Protein AF-A0A2E0HLT1-F1 (afdb_monomer_lite)

Sequence (309 aa):
MALFWLIWTPLGHGEIYRWQDERGRVHYGDEPPAGVTTTRMQPDSGRQGVQLSDPDTARDWAEAALATEPRSSSEPSQPSQAARARAEHWQQDLCEGVVGDCFTEQQDYVCYLRYGLDCRRVYHWKVCLQQDCQDQRIADQCESPFHLLDRRPAVIGERDLGRPLPLQELVSESDWQCLQRHGFFCDEVAVESRCQALYGQPCSVLKNWVSQARMRCQQQRGTDCDQVTGWKQFRPVTLAQREKAGARLPGGGVATRDHLLEALGVAQDDPEQYPALWQTLEALTGLNIRERRRRFDCDGVWARFRPYY

Radius of gyration: 26.95 Å; chains: 1; bounding box: 73×68×79 Å

pLDDT: mean 76.37, std 19.14, range [30.66, 97.06]

Foldseek 3Di:
DDDDDDDDDDDDDQKKKWFADPVRDIDIDSDDDPPTDIDIDDPDPDDDDPDPPDVVVVVVVVVVVVVDDDDDDPDDPPPPPVVVVLVVVLQDDCQPDDPDDSDDPLLQLLCCLQQVGGLCCQACLLVLVLVCCVVVPVNVCSLFLVSSVLLDQLSFAPVQFLNESLDPVNDDPQQVVQSSQRSDGPVCLVDQVSCCQFQVDGSVCSNCQLVVQLVVLVVVVFPPSVDSNSRSVSHGDTPQSDQQVFDADPVGDTHHDHPRCVVLVHDDGDPVCRVVSLSRVSRGHYDRNPPDPDDDPPPCVVVVSDPDD

Structure (mmCIF, N/CA/C/O backbone):
data_AF-A0A2E0HLT1-F1
#
_entry.id   AF-A0A2E0HLT1-F1
#
loop_
_atom_site.group_PDB
_atom_site.id
_atom_site.type_symbol
_atom_site.label_atom_id
_atom_site.label_alt_id
_atom_site.label_comp_id
_atom_site.label_asym_id
_atom_site.label_entity_id
_atom_site.label_seq_id
_atom_site.pdbx_PDB_ins_code
_atom_site.Cartn_x
_atom_site.Cartn_y
_atom_site.Cartn_z
_atom_site.occupancy
_atom_site.B_iso_or_equiv
_atom_site.auth_seq_id
_atom_site.auth_comp_id
_atom_site.auth_asym_id
_atom_site.auth_atom_id
_atom_site.pdbx_PDB_model_num
ATOM 1 N N . MET A 1 1 ? -20.183 -44.379 47.021 1.00 38.28 1 MET A N 1
ATOM 2 C CA . MET A 1 1 ? -20.148 -44.712 45.580 1.00 38.28 1 MET A CA 1
ATOM 3 C C . MET A 1 1 ? -20.867 -43.602 44.832 1.00 38.28 1 MET A C 1
ATOM 5 O O . MET A 1 1 ? -22.080 -43.510 44.944 1.00 38.28 1 MET A O 1
ATOM 9 N N . ALA A 1 2 ? -20.121 -42.705 44.186 1.00 40.53 2 ALA A N 1
ATOM 10 C CA . ALA A 1 2 ? -20.674 -41.594 43.414 1.00 40.53 2 ALA A CA 1
ATOM 11 C C . ALA A 1 2 ? -20.922 -42.061 41.971 1.00 40.53 2 ALA A C 1
ATOM 13 O O . ALA A 1 2 ? -19.990 -42.512 41.307 1.00 40.53 2 ALA A O 1
ATOM 14 N N . LEU A 1 3 ? -22.178 -42.007 41.521 1.00 48.94 3 LEU A N 1
ATOM 15 C CA . LEU A 1 3 ? -22.584 -42.381 40.168 1.00 48.94 3 LEU A CA 1
ATOM 16 C C . LEU A 1 3 ? -22.401 -41.166 39.243 1.00 48.94 3 LEU A C 1
ATOM 18 O O . LEU A 1 3 ? -23.123 -40.178 39.353 1.00 48.94 3 LEU A O 1
ATOM 22 N N . PHE A 1 4 ? -21.410 -41.241 38.359 1.00 50.31 4 PHE A N 1
ATOM 23 C CA . PHE A 1 4 ? -21.160 -40.280 37.286 1.00 50.31 4 PHE A CA 1
ATOM 24 C C . PHE A 1 4 ? -22.200 -40.502 36.172 1.00 50.31 4 PHE A C 1
ATOM 26 O O . PHE A 1 4 ? -22.168 -41.529 35.498 1.00 50.31 4 PHE A O 1
ATOM 33 N N . TRP A 1 5 ? -23.128 -39.562 35.982 1.00 48.19 5 TRP A N 1
ATOM 34 C CA . TRP A 1 5 ? -24.015 -39.523 34.814 1.00 48.19 5 TRP A CA 1
ATOM 35 C C . TRP A 1 5 ? -23.352 -38.680 33.717 1.00 48.19 5 TRP A C 1
ATOM 37 O O . TRP A 1 5 ? -23.292 -37.455 33.805 1.00 48.19 5 TRP A O 1
ATOM 47 N N . LEU A 1 6 ? -22.815 -39.353 32.699 1.00 56.47 6 LEU A N 1
ATOM 48 C CA . LEU A 1 6 ? -22.345 -38.749 31.452 1.00 56.47 6 LEU A CA 1
ATOM 49 C C . LEU A 1 6 ? -23.558 -38.457 30.561 1.00 56.47 6 LEU A C 1
ATOM 51 O O . LEU A 1 6 ? -24.188 -39.377 30.046 1.00 56.47 6 LEU A O 1
ATOM 55 N N . ILE A 1 7 ? -23.881 -37.177 30.378 1.00 57.50 7 ILE A N 1
ATOM 56 C CA . ILE A 1 7 ? -24.841 -36.721 29.368 1.00 57.50 7 ILE A CA 1
ATOM 57 C C . ILE A 1 7 ? -24.096 -36.666 28.028 1.00 57.50 7 ILE A C 1
ATOM 59 O O . ILE A 1 7 ? -23.215 -35.831 27.836 1.00 57.50 7 ILE A O 1
ATOM 63 N N . TRP A 1 8 ? -24.431 -37.576 27.115 1.00 42.06 8 TRP A N 1
ATOM 64 C CA . TRP A 1 8 ? -24.051 -37.503 25.704 1.00 42.06 8 TRP A CA 1
ATOM 65 C C . TRP A 1 8 ? -24.994 -36.543 24.972 1.00 42.06 8 TRP A C 1
ATOM 67 O O . TRP A 1 8 ? -26.194 -36.796 24.880 1.00 42.06 8 TRP A O 1
ATOM 77 N N . THR A 1 9 ? -24.461 -35.450 24.432 1.00 53.19 9 THR A N 1
ATOM 78 C CA . THR A 1 9 ? -25.143 -34.627 23.428 1.00 53.19 9 THR A CA 1
ATOM 79 C C . THR A 1 9 ? -24.956 -35.256 22.041 1.00 53.19 9 THR A C 1
ATOM 81 O O . THR A 1 9 ? -23.816 -35.513 21.649 1.00 53.19 9 THR A O 1
ATOM 84 N N . PRO A 1 10 ? -26.029 -35.511 21.268 1.00 47.78 10 PRO A N 1
ATOM 85 C CA . PRO A 1 10 ? -25.890 -35.943 19.884 1.00 47.78 10 PRO A CA 1
ATOM 86 C C . PRO A 1 10 ? -25.389 -34.777 19.022 1.00 47.78 10 PRO A C 1
ATOM 88 O O . PRO A 1 10 ? -25.958 -33.685 19.024 1.00 47.78 10 PRO A O 1
ATOM 91 N N . LEU A 1 11 ? -24.309 -35.023 18.283 1.00 48.91 11 LEU A N 1
ATOM 92 C CA . LEU A 1 11 ? -23.837 -34.167 17.200 1.00 48.91 11 LEU A CA 1
ATOM 93 C C . LEU A 1 11 ? -24.896 -34.181 16.088 1.00 48.91 11 LEU A C 1
ATOM 95 O O . LEU A 1 11 ? -25.115 -35.210 15.452 1.00 48.91 11 LEU A O 1
ATOM 99 N N . GLY A 1 12 ? -25.580 -33.057 15.878 1.00 45.03 12 GLY A N 1
ATOM 100 C CA . GLY A 1 12 ? -26.489 -32.884 14.747 1.00 45.03 12 GLY A CA 1
ATOM 101 C C . GLY A 1 12 ? -25.698 -32.847 13.441 1.00 45.03 12 GLY A C 1
ATOM 102 O O . GLY A 1 12 ? -24.942 -31.910 13.197 1.00 45.03 12 GLY A O 1
ATOM 103 N N . HIS A 1 13 ? -25.859 -33.871 12.606 1.00 52.12 13 HIS A N 1
ATOM 104 C CA . HIS A 1 13 ? -25.438 -33.831 11.211 1.00 52.12 13 HIS A CA 1
ATOM 105 C C . HIS A 1 13 ? -26.391 -32.896 10.453 1.00 52.12 13 HIS A C 1
ATOM 107 O O . HIS A 1 13 ? -27.572 -33.206 10.332 1.00 52.12 13 HIS A O 1
ATOM 113 N N . GLY A 1 14 ? -25.899 -31.746 9.983 1.00 58.41 14 GLY A N 1
ATOM 114 C CA . GLY A 1 14 ? -26.687 -30.823 9.161 1.00 58.41 14 GLY A CA 1
ATOM 115 C C . GLY A 1 14 ? -27.056 -31.471 7.826 1.00 58.41 14 GLY A C 1
ATOM 116 O O . GLY A 1 14 ? -26.176 -31.841 7.047 1.00 58.41 14 GLY A O 1
ATOM 117 N N . GLU A 1 15 ? -28.351 -31.654 7.582 1.00 73.88 15 GLU A N 1
ATOM 118 C CA . GLU A 1 15 ? -28.898 -32.181 6.333 1.00 73.88 15 GLU A CA 1
ATOM 119 C C . GLU A 1 15 ? -29.349 -30.998 5.472 1.00 73.88 15 GLU A C 1
ATOM 121 O O . GLU A 1 15 ? -30.164 -30.200 5.919 1.00 73.88 15 GLU A O 1
ATOM 126 N N . ILE A 1 16 ? -28.835 -30.873 4.246 1.00 75.94 16 ILE A N 1
ATOM 127 C CA . ILE A 1 16 ? -29.201 -29.764 3.355 1.00 75.94 16 ILE A CA 1
ATOM 128 C C . ILE A 1 16 ? -30.352 -30.224 2.462 1.00 75.94 16 ILE A C 1
ATOM 130 O O . ILE A 1 16 ? -30.243 -31.231 1.762 1.00 75.94 16 ILE A O 1
ATOM 134 N N . TYR A 1 17 ? -31.447 -29.476 2.438 1.00 80.94 17 TYR A N 1
ATOM 135 C CA . TYR A 1 17 ? -32.597 -29.729 1.575 1.00 80.94 17 TYR A CA 1
ATOM 136 C C . TYR A 1 17 ? -32.600 -28.771 0.393 1.00 80.94 17 TYR A C 1
ATOM 138 O O . TYR A 1 17 ? -32.255 -27.601 0.529 1.00 80.94 17 TYR A O 1
ATOM 146 N N . ARG A 1 18 ? -33.028 -29.267 -0.768 1.00 80.06 18 ARG A N 1
ATOM 147 C CA . ARG A 1 18 ? -33.288 -28.481 -1.977 1.00 80.06 18 ARG A CA 1
ATOM 148 C C . ARG A 1 18 ? -34.783 -28.498 -2.277 1.00 80.06 18 ARG A C 1
ATOM 150 O O . ARG A 1 18 ? -35.386 -29.571 -2.307 1.00 80.06 18 ARG A O 1
ATOM 157 N N . TRP A 1 19 ? -35.370 -27.336 -2.549 1.00 86.19 19 TRP A N 1
ATOM 158 C CA . TRP A 1 19 ? -36.758 -27.222 -3.015 1.00 86.19 19 TRP A CA 1
ATOM 159 C C . TRP A 1 19 ? -36.917 -26.109 -4.049 1.00 86.19 19 TRP A C 1
ATOM 161 O O . TRP A 1 19 ? -36.018 -25.290 -4.234 1.00 86.19 19 TRP A O 1
ATOM 171 N N . GLN A 1 20 ? -38.052 -26.092 -4.744 1.00 80.75 20 GLN A N 1
ATOM 172 C CA . GLN A 1 20 ? -38.379 -25.078 -5.744 1.00 80.75 20 GLN A CA 1
ATOM 173 C C . GLN A 1 20 ? -39.636 -24.315 -5.315 1.00 80.75 20 GLN A C 1
ATOM 175 O O . GLN A 1 20 ? -40.600 -24.926 -4.859 1.00 80.75 20 GLN A O 1
ATOM 180 N N . ASP A 1 21 ? -39.606 -22.985 -5.411 1.00 82.38 21 ASP A N 1
ATOM 181 C CA . ASP A 1 21 ? -40.764 -22.137 -5.114 1.00 82.38 21 ASP A CA 1
ATOM 182 C C . ASP A 1 21 ? -41.747 -22.055 -6.296 1.00 82.38 21 ASP A C 1
ATOM 184 O O . ASP A 1 21 ? -41.451 -22.476 -7.415 1.00 82.38 21 ASP A O 1
ATOM 188 N N . GLU A 1 22 ? -42.920 -21.464 -6.060 1.00 76.31 22 GLU A N 1
ATOM 189 C CA . GLU A 1 22 ? -43.978 -21.267 -7.067 1.00 76.31 22 GLU A CA 1
ATOM 190 C C . GLU A 1 22 ? -43.532 -20.433 -8.284 1.00 76.31 22 GLU A C 1
ATOM 192 O O . GLU A 1 22 ? -44.183 -20.441 -9.325 1.00 76.31 22 GLU A O 1
ATOM 197 N N . ARG A 1 23 ? -42.413 -19.705 -8.171 1.00 73.69 23 ARG A N 1
ATOM 198 C CA . ARG A 1 23 ? -41.811 -18.909 -9.252 1.00 73.69 23 ARG A CA 1
ATOM 199 C C . ARG A 1 23 ? -40.682 -19.663 -9.960 1.00 73.69 23 ARG A C 1
ATOM 201 O O . ARG A 1 23 ? -39.935 -19.059 -10.727 1.00 73.69 23 ARG A O 1
ATOM 208 N N . GLY A 1 24 ? -40.532 -20.958 -9.686 1.00 74.38 24 GLY A N 1
ATOM 209 C CA . GLY A 1 24 ? -39.509 -21.809 -10.278 1.00 74.38 24 GLY A CA 1
ATOM 210 C C . GLY A 1 24 ? -38.102 -21.584 -9.718 1.00 74.38 24 GLY A C 1
ATOM 211 O O . GLY A 1 24 ? -37.141 -22.098 -10.291 1.00 74.38 24 GLY A O 1
ATOM 212 N N . ARG A 1 25 ? -37.932 -20.838 -8.619 1.00 69.19 25 ARG A N 1
ATOM 213 C CA . ARG A 1 25 ? -36.609 -20.559 -8.038 1.00 69.19 25 ARG A CA 1
ATOM 214 C C . ARG A 1 25 ? -36.224 -21.646 -7.049 1.00 69.19 25 ARG A C 1
ATOM 216 O O . ARG A 1 25 ? -37.028 -22.053 -6.215 1.00 69.19 25 ARG A O 1
ATOM 223 N N . VAL A 1 26 ? -34.985 -22.107 -7.156 1.00 81.38 26 VAL A N 1
ATOM 224 C CA . VAL A 1 26 ? -34.439 -23.174 -6.316 1.00 81.38 26 VAL A CA 1
ATOM 225 C C . VAL A 1 26 ? -33.843 -22.577 -5.045 1.00 81.38 26 VAL A C 1
ATOM 227 O O . VAL A 1 26 ? -33.048 -21.642 -5.117 1.00 81.38 26 VAL A O 1
ATOM 230 N N . HIS A 1 27 ? -34.202 -23.149 -3.902 1.00 73.81 27 HIS A N 1
ATOM 231 C CA . HIS A 1 27 ? -33.740 -22.763 -2.572 1.00 73.81 27 HIS A CA 1
ATOM 232 C C . HIS A 1 27 ? -33.031 -23.937 -1.889 1.00 73.81 27 HIS A C 1
ATOM 234 O O . HIS A 1 27 ? -33.340 -25.099 -2.172 1.00 73.81 27 HIS A O 1
ATOM 240 N N . TYR A 1 28 ? -32.089 -23.613 -0.998 1.00 82.19 28 TYR A N 1
ATOM 241 C CA . TYR A 1 28 ? -31.351 -24.572 -0.176 1.00 82.19 28 TYR A CA 1
ATOM 242 C C . TYR A 1 28 ? -31.422 -24.160 1.292 1.00 82.19 28 TYR A C 1
ATOM 244 O O . TYR A 1 28 ? -31.286 -22.976 1.600 1.00 82.19 28 TYR A O 1
ATOM 252 N N . GLY A 1 29 ? -31.605 -25.118 2.195 1.00 77.06 29 GLY A N 1
ATOM 253 C CA . GLY A 1 29 ? -31.661 -24.842 3.628 1.00 77.06 29 GLY A CA 1
ATOM 254 C C . GLY A 1 29 ? -31.819 -26.102 4.463 1.00 77.06 29 GLY A C 1
ATOM 255 O O . GLY A 1 29 ? -32.096 -27.174 3.931 1.00 77.06 29 GLY A O 1
ATOM 256 N N . ASP A 1 30 ? -31.642 -25.954 5.770 1.00 78.19 30 ASP A N 1
ATOM 257 C CA . ASP A 1 30 ? -31.605 -27.083 6.706 1.00 78.19 30 ASP A CA 1
ATOM 258 C C . ASP A 1 30 ? -33.010 -27.556 7.122 1.00 78.19 30 ASP A C 1
ATOM 260 O O . ASP A 1 30 ? -33.181 -28.671 7.607 1.00 78.19 30 ASP A O 1
ATOM 264 N N . GLU A 1 31 ? -34.035 -26.729 6.890 1.00 75.62 31 GLU A N 1
ATOM 265 C CA . GLU A 1 31 ? -35.431 -27.033 7.199 1.00 75.62 31 GLU A CA 1
ATOM 266 C C . GLU A 1 31 ? -36.340 -26.528 6.066 1.00 75.62 31 GLU A C 1
ATOM 268 O O . GLU A 1 31 ? -36.374 -25.324 5.787 1.00 75.62 31 GLU A O 1
ATOM 273 N N . PRO A 1 32 ? -37.050 -27.422 5.355 1.00 75.88 32 PRO A N 1
ATOM 274 C CA . PRO A 1 32 ? -37.905 -27.005 4.259 1.00 75.88 32 PRO A CA 1
ATOM 275 C C . PRO A 1 32 ? -39.261 -26.460 4.742 1.00 75.88 32 PRO A C 1
ATOM 277 O O . PRO A 1 32 ? -39.783 -26.908 5.765 1.00 75.88 32 PRO A O 1
ATOM 280 N N . PRO A 1 33 ? -39.903 -25.554 3.981 1.00 75.69 33 PRO A N 1
ATOM 281 C CA . PRO A 1 33 ? -41.258 -25.099 4.278 1.00 75.69 33 PRO A CA 1
ATOM 282 C C . PRO A 1 33 ? -42.277 -26.247 4.200 1.00 75.69 33 PRO A C 1
ATOM 284 O O . PRO A 1 33 ? -42.216 -27.089 3.299 1.00 75.69 33 PRO A O 1
ATOM 287 N N . ALA A 1 34 ? -43.253 -26.258 5.112 1.00 70.19 34 ALA A N 1
ATOM 288 C CA . ALA A 1 34 ? -44.304 -27.272 5.133 1.00 70.19 34 ALA A CA 1
ATOM 289 C C . ALA A 1 34 ? -45.103 -27.283 3.815 1.00 70.19 34 ALA A C 1
ATOM 291 O O . ALA A 1 34 ? -45.588 -26.248 3.363 1.00 70.19 34 ALA A O 1
ATOM 292 N N . GLY A 1 35 ? -45.260 -28.468 3.219 1.00 71.31 35 GLY A N 1
ATOM 293 C CA . GLY A 1 35 ? -46.069 -28.672 2.011 1.00 71.31 35 GLY A CA 1
ATOM 294 C C . GLY A 1 35 ? -45.327 -28.531 0.679 1.00 71.31 35 GLY A C 1
ATOM 295 O O . GLY A 1 35 ? -45.961 -28.677 -0.363 1.00 71.31 35 GLY A O 1
ATOM 296 N N . VAL A 1 36 ? -44.009 -28.299 0.682 1.00 73.00 36 VAL A N 1
ATOM 297 C CA . VAL A 1 36 ? -43.196 -28.264 -0.545 1.00 73.00 36 VAL A CA 1
ATOM 298 C C . VAL A 1 36 ? -42.472 -29.596 -0.735 1.00 73.00 36 VAL A C 1
ATOM 300 O O . VAL A 1 36 ? -41.864 -30.121 0.197 1.00 73.00 36 VAL A O 1
ATOM 303 N N . THR A 1 37 ? -42.520 -30.158 -1.945 1.00 71.50 37 THR A N 1
ATOM 304 C CA . THR A 1 37 ? -41.742 -31.355 -2.290 1.00 71.50 37 THR A CA 1
ATOM 305 C C . THR A 1 37 ? -40.254 -31.026 -2.235 1.00 71.50 37 THR A C 1
ATOM 307 O O . THR A 1 37 ? -39.776 -30.148 -2.956 1.00 71.50 37 THR A O 1
ATOM 310 N N . THR A 1 38 ? -39.514 -31.720 -1.374 1.00 79.44 38 THR A N 1
ATOM 311 C CA . THR A 1 38 ? -38.096 -31.443 -1.127 1.00 79.44 38 THR A CA 1
ATOM 312 C C . THR A 1 38 ? -37.230 -32.645 -1.457 1.00 79.44 38 THR A C 1
ATOM 314 O O . THR A 1 38 ? -37.653 -33.797 -1.375 1.00 79.44 38 THR A O 1
ATOM 317 N N . THR A 1 39 ? -35.995 -32.371 -1.871 1.00 78.00 39 THR A N 1
ATOM 318 C CA . THR A 1 39 ? -34.970 -33.389 -2.110 1.00 78.00 39 THR A CA 1
ATOM 319 C C . THR A 1 39 ? -33.848 -33.188 -1.105 1.00 78.00 39 THR A C 1
ATOM 321 O O . THR A 1 39 ? -33.239 -32.118 -1.055 1.00 78.00 39 THR A O 1
ATOM 324 N N . ARG A 1 40 ? -33.583 -34.209 -0.287 1.00 75.12 40 ARG A N 1
ATOM 325 C CA . ARG A 1 40 ? -32.464 -34.210 0.658 1.00 75.12 40 ARG A CA 1
ATOM 326 C C . ARG A 1 40 ? -31.153 -34.378 -0.110 1.00 75.12 40 ARG A C 1
ATOM 328 O O . ARG A 1 40 ? -31.011 -35.319 -0.884 1.00 75.12 40 ARG A O 1
ATOM 335 N N . MET A 1 41 ? -30.200 -33.486 0.131 1.00 68.81 41 MET A N 1
ATOM 336 C CA . MET A 1 41 ? -28.871 -33.498 -0.472 1.00 68.81 41 MET A CA 1
ATOM 337 C C . MET A 1 41 ? -27.846 -33.909 0.589 1.00 68.81 41 MET A C 1
ATOM 339 O O . MET A 1 41 ? -27.821 -33.366 1.694 1.00 68.81 41 MET A O 1
ATOM 343 N N . GLN A 1 42 ? -26.990 -34.875 0.261 1.00 60.84 42 GLN A N 1
ATOM 344 C CA . GLN A 1 42 ? -25.821 -35.207 1.074 1.00 60.84 42 GLN A CA 1
ATOM 345 C C . GLN A 1 42 ? -24.619 -34.455 0.487 1.00 60.84 42 GLN A C 1
ATOM 347 O O . GLN A 1 42 ? -24.375 -34.587 -0.714 1.00 60.84 42 GLN A O 1
ATOM 352 N N . PRO A 1 43 ? -23.900 -33.629 1.268 1.00 50.81 43 PRO A N 1
ATOM 353 C CA . PRO A 1 43 ? -22.712 -32.958 0.763 1.00 50.81 43 PRO A CA 1
ATOM 354 C C . PRO A 1 43 ? -21.615 -34.001 0.532 1.00 50.81 43 PRO A C 1
ATOM 356 O O . PRO A 1 43 ? -21.005 -34.495 1.480 1.00 50.81 43 PRO A O 1
ATOM 359 N N . ASP A 1 44 ? -21.384 -34.353 -0.730 1.00 46.34 44 ASP A N 1
ATOM 360 C CA . ASP A 1 44 ? -20.244 -35.178 -1.112 1.00 46.34 44 ASP A CA 1
ATOM 361 C C . ASP A 1 44 ? -18.968 -34.329 -1.002 1.00 46.34 44 ASP A C 1
ATOM 363 O O . ASP A 1 44 ? -18.829 -33.277 -1.629 1.00 46.34 44 ASP A O 1
ATOM 367 N N . SER A 1 45 ? -18.058 -34.751 -0.126 1.00 45.75 45 SER A N 1
ATOM 368 C CA . SER A 1 45 ? -16.825 -34.032 0.223 1.00 45.75 45 SER A CA 1
ATOM 369 C C . SER A 1 45 ? -15.625 -34.518 -0.598 1.00 45.75 45 SER A C 1
ATOM 371 O O . SER A 1 45 ? -14.493 -34.575 -0.114 1.00 45.75 45 SER A O 1
ATOM 373 N N . GLY A 1 46 ? -15.865 -34.837 -1.871 1.00 34.97 46 GLY A N 1
ATOM 374 C CA . GLY A 1 46 ? -14.850 -35.138 -2.876 1.00 34.97 46 GLY A CA 1
ATOM 375 C C . GLY A 1 46 ? -14.657 -33.975 -3.853 1.00 34.97 46 GLY A C 1
ATOM 376 O O . GLY A 1 46 ? -15.605 -33.406 -4.377 1.00 34.97 46 GLY A O 1
ATOM 377 N N . ARG A 1 47 ? -13.403 -33.593 -4.097 1.00 36.41 47 ARG A N 1
ATOM 378 C CA . ARG A 1 47 ? -12.985 -32.547 -5.046 1.00 36.41 47 ARG A CA 1
ATOM 379 C C . ARG A 1 47 ? -13.559 -32.744 -6.469 1.00 36.41 47 ARG A C 1
ATOM 381 O O . ARG A 1 47 ? -13.344 -33.794 -7.050 1.00 36.41 47 ARG A O 1
ATOM 388 N N . GLN A 1 48 ? -14.080 -31.647 -7.039 1.00 43.34 48 GLN A N 1
ATOM 389 C CA . GLN A 1 48 ? -14.241 -31.313 -8.474 1.00 43.34 48 GLN A CA 1
ATOM 390 C C . GLN A 1 48 ? -15.156 -32.180 -9.367 1.00 43.34 48 GLN A C 1
ATOM 392 O O . GLN A 1 48 ? -14.919 -33.359 -9.584 1.00 43.34 48 GLN A O 1
ATOM 397 N N . GLY A 1 49 ? -16.082 -31.490 -10.052 1.00 32.44 49 GLY A N 1
ATOM 398 C CA . GLY A 1 49 ? -16.755 -31.953 -11.271 1.00 32.44 49 GLY A CA 1
ATOM 399 C C . GLY A 1 49 ? -18.187 -32.425 -11.039 1.00 32.44 49 GLY A C 1
ATOM 400 O O . GLY A 1 49 ? -18.412 -33.457 -10.423 1.00 32.44 49 GLY A O 1
ATOM 401 N N . VAL A 1 50 ? -19.169 -31.684 -11.560 1.00 38.34 50 VAL A N 1
ATOM 402 C CA . VAL A 1 50 ? -20.558 -32.156 -11.641 1.00 38.34 50 VAL A CA 1
ATOM 403 C C . VAL A 1 50 ? -20.584 -33.345 -12.604 1.00 38.34 50 VAL A C 1
ATOM 405 O O . VAL A 1 50 ? -20.596 -33.163 -13.819 1.00 38.34 50 VAL A O 1
ATOM 408 N N . GLN A 1 51 ? -20.558 -34.561 -12.065 1.00 38.22 51 GLN A N 1
ATOM 409 C CA . GLN A 1 51 ? -20.966 -35.755 -12.792 1.00 38.22 51 GLN A CA 1
ATOM 410 C C . GLN A 1 51 ? -22.476 -35.900 -12.630 1.00 38.22 51 GLN A C 1
ATOM 412 O O . GLN A 1 51 ? -22.981 -36.121 -11.531 1.00 38.22 51 GLN A O 1
ATOM 417 N N . LEU A 1 52 ? -23.199 -35.736 -13.738 1.00 42.47 52 LEU A N 1
ATOM 418 C CA . LEU A 1 52 ? -24.599 -36.132 -13.834 1.00 42.47 52 LEU A CA 1
ATOM 419 C C . LEU A 1 52 ? -24.646 -37.649 -13.620 1.00 42.47 52 LEU A C 1
ATOM 421 O O . LEU A 1 52 ? -24.049 -38.404 -14.383 1.00 42.47 52 LEU A O 1
ATOM 425 N N . SER A 1 53 ? -25.302 -38.086 -12.550 1.00 48.97 53 SER A N 1
ATOM 426 C CA . SER A 1 53 ? -25.338 -39.476 -12.084 1.00 48.97 53 SER A CA 1
ATOM 427 C C . SER A 1 53 ? -26.253 -40.390 -12.908 1.00 48.97 53 SER A C 1
ATOM 429 O O . SER A 1 53 ? -26.677 -41.436 -12.426 1.00 48.97 53 SER A O 1
ATOM 431 N N . ASP A 1 54 ? -26.538 -40.027 -14.155 1.00 55.56 54 ASP A N 1
ATOM 432 C CA . ASP A 1 54 ? -27.398 -40.807 -15.031 1.00 55.56 54 ASP A CA 1
ATOM 433 C C . ASP A 1 54 ? -26.934 -40.660 -16.500 1.00 55.56 54 ASP A C 1
ATOM 435 O O . ASP A 1 54 ? -26.952 -39.549 -17.047 1.00 55.56 54 ASP A O 1
ATOM 439 N N . PRO A 1 55 ? -26.458 -41.750 -17.137 1.00 54.25 55 PRO A N 1
ATOM 440 C CA . PRO A 1 55 ? -25.926 -41.720 -18.497 1.00 54.25 55 PRO A CA 1
ATOM 441 C C . PRO A 1 55 ? -26.993 -41.449 -19.567 1.00 54.25 55 PRO A C 1
ATOM 443 O O . PRO A 1 55 ? -26.643 -40.922 -20.625 1.00 54.25 55 PRO A O 1
ATOM 446 N N . ASP A 1 56 ? -28.269 -41.739 -19.299 1.00 58.28 56 ASP A N 1
ATOM 447 C CA . ASP A 1 56 ? -29.367 -41.413 -20.215 1.00 58.28 56 ASP A CA 1
ATOM 448 C C . ASP A 1 56 ? -29.708 -39.923 -20.110 1.00 58.28 56 ASP A C 1
ATOM 450 O O . ASP A 1 56 ? -29.831 -39.235 -21.121 1.00 58.28 56 ASP A O 1
ATOM 454 N N . THR A 1 57 ? -29.664 -39.370 -18.894 1.00 56.78 57 THR A N 1
ATOM 455 C CA . THR A 1 57 ? -29.796 -37.918 -18.692 1.00 56.78 57 THR A CA 1
ATOM 456 C C . THR A 1 57 ? -28.624 -37.159 -19.332 1.00 56.78 57 THR A C 1
ATOM 458 O O . THR A 1 57 ? -28.810 -36.093 -19.912 1.00 56.78 57 THR A O 1
ATOM 461 N N . ALA A 1 58 ? -27.406 -37.708 -19.298 1.00 52.00 58 ALA A N 1
ATOM 462 C CA . ALA A 1 58 ? -26.253 -37.118 -19.978 1.00 52.00 58 ALA A CA 1
ATOM 463 C C . ALA A 1 58 ? -26.385 -37.134 -21.515 1.00 52.00 58 ALA A C 1
ATOM 465 O O . ALA A 1 58 ? -25.910 -36.202 -22.168 1.00 52.00 58 ALA A O 1
ATOM 466 N N . ARG A 1 59 ? -27.046 -38.148 -22.097 1.00 57.12 59 ARG A N 1
ATOM 467 C CA . ARG A 1 59 ? -27.344 -38.201 -23.540 1.00 57.12 59 ARG A CA 1
ATOM 468 C C . ARG A 1 59 ? -28.438 -37.222 -23.935 1.00 57.12 59 ARG A C 1
ATOM 470 O O . ARG A 1 59 ? -28.231 -36.492 -24.896 1.00 57.12 59 ARG A O 1
ATOM 477 N N . ASP A 1 60 ? -29.515 -37.124 -23.161 1.00 61.75 60 ASP A N 1
ATOM 478 C CA . ASP A 1 60 ? -30.596 -36.164 -23.417 1.00 61.75 60 ASP A CA 1
ATOM 479 C C . ASP A 1 60 ? -30.091 -34.712 -23.345 1.00 61.75 60 ASP A C 1
ATOM 481 O O . ASP A 1 60 ? -30.449 -33.866 -24.167 1.00 61.75 60 ASP A O 1
ATOM 485 N N . TRP A 1 61 ? -29.181 -34.421 -22.408 1.00 53.19 61 TRP A N 1
ATOM 486 C CA . TRP A 1 61 ? -28.499 -33.127 -22.329 1.00 53.19 61 TRP A CA 1
ATOM 487 C C . TRP A 1 61 ? -27.520 -32.893 -23.484 1.00 53.19 61 TRP A C 1
ATOM 489 O O . TRP A 1 61 ? -27.442 -31.774 -23.990 1.00 53.19 61 TRP A O 1
ATOM 499 N N . ALA A 1 62 ? -26.779 -33.917 -23.914 1.00 55.41 62 ALA A N 1
ATOM 500 C CA . ALA A 1 62 ? -25.875 -33.809 -25.057 1.00 55.41 62 ALA A CA 1
ATOM 501 C C . ALA A 1 62 ? -26.648 -33.587 -26.368 1.00 55.41 62 ALA A C 1
ATOM 503 O O . ALA A 1 62 ? -26.242 -32.762 -27.183 1.00 55.41 62 ALA A O 1
ATOM 504 N N . GLU A 1 63 ? -27.790 -34.251 -26.551 1.00 53.62 63 GLU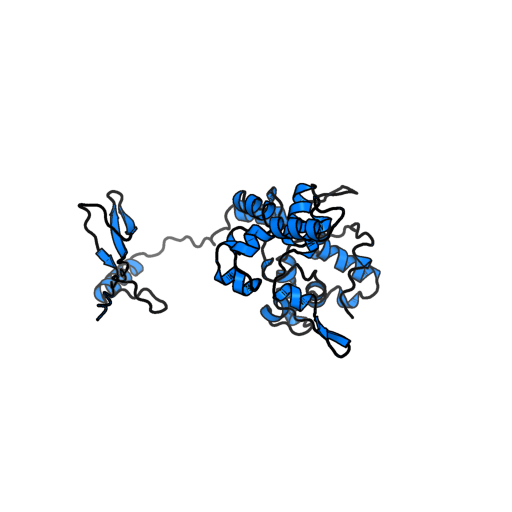 A N 1
ATOM 505 C CA . GLU A 1 63 ? -28.667 -34.068 -27.709 1.00 53.62 63 GLU A CA 1
ATOM 506 C C . GLU A 1 63 ? -29.355 -32.693 -27.688 1.00 53.62 63 GLU A C 1
ATOM 508 O O . GLU A 1 63 ? -29.395 -32.021 -28.718 1.00 53.62 63 GLU A O 1
ATOM 513 N N . ALA A 1 64 ? -29.785 -32.195 -26.521 1.00 55.44 64 ALA A N 1
ATOM 514 C CA . ALA A 1 64 ? -30.307 -30.831 -26.376 1.00 55.44 64 ALA A CA 1
ATOM 515 C C . ALA A 1 64 ? -29.237 -29.743 -26.615 1.00 55.44 64 ALA A C 1
ATOM 517 O O . ALA A 1 64 ? -29.528 -28.691 -27.194 1.00 55.44 64 ALA A O 1
ATOM 518 N N . ALA A 1 65 ? -27.989 -29.997 -26.208 1.00 51.34 65 ALA A N 1
ATOM 519 C CA . ALA A 1 65 ? -26.857 -29.101 -26.441 1.00 51.34 65 ALA A CA 1
ATOM 520 C C . ALA A 1 65 ? -26.420 -29.073 -27.916 1.00 51.34 65 ALA A C 1
ATOM 522 O O . ALA A 1 65 ? -25.994 -28.029 -28.404 1.00 51.34 65 ALA A O 1
ATOM 523 N N . LEU A 1 66 ? -26.561 -30.191 -28.635 1.00 48.38 66 LEU A N 1
ATOM 524 C CA . LEU A 1 66 ? -26.228 -30.306 -30.059 1.00 48.38 66 LEU A CA 1
ATOM 525 C C . LEU A 1 66 ? -27.371 -29.860 -30.987 1.00 48.38 66 LEU A C 1
ATOM 527 O O . LEU A 1 66 ? -27.108 -29.436 -32.107 1.00 48.38 66 LEU A O 1
ATOM 531 N N . ALA A 1 67 ? -28.627 -29.898 -30.528 1.00 45.59 67 ALA A N 1
ATOM 532 C CA . ALA A 1 67 ? -29.784 -29.383 -31.270 1.00 45.59 67 ALA A CA 1
ATOM 533 C C . ALA A 1 67 ? -29.881 -27.843 -31.267 1.00 45.59 67 ALA A C 1
ATOM 535 O O . ALA A 1 67 ? -30.692 -27.270 -31.996 1.00 45.59 67 ALA A O 1
ATOM 536 N N . THR A 1 68 ? -29.047 -27.160 -30.476 1.00 45.28 68 THR A N 1
ATOM 537 C CA . THR A 1 68 ? -28.937 -25.697 -30.490 1.00 45.28 68 THR A CA 1
ATOM 538 C C . THR A 1 68 ? -27.766 -25.274 -31.378 1.00 45.28 68 THR A C 1
ATOM 540 O O . THR A 1 68 ? -26.693 -24.912 -30.901 1.00 45.28 68 THR A O 1
ATOM 543 N N . GLU A 1 69 ? -27.969 -25.312 -32.694 1.00 37.16 69 GLU A N 1
ATOM 544 C CA . GLU A 1 69 ? -27.093 -24.608 -33.636 1.00 37.16 69 GLU A CA 1
ATOM 545 C C . GLU A 1 69 ? -27.290 -23.072 -33.557 1.00 37.1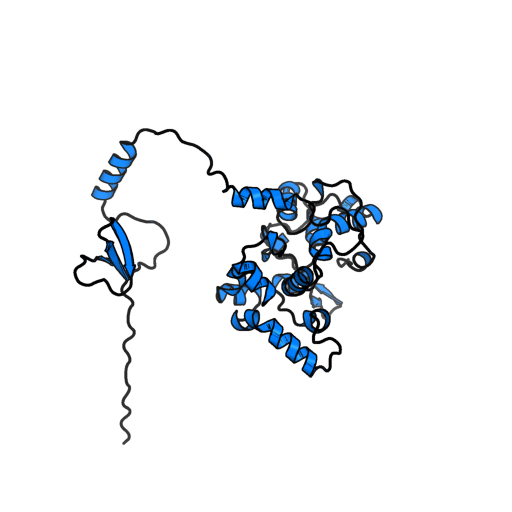6 69 GLU A C 1
ATOM 547 O O . GLU A 1 69 ? -28.285 -22.575 -33.020 1.00 37.16 69 GLU A O 1
ATOM 552 N N . PRO A 1 70 ? -26.290 -22.282 -33.988 1.00 37.62 70 PRO A N 1
ATOM 553 C CA . PRO A 1 70 ? -25.665 -21.279 -33.138 1.00 37.62 70 PRO A CA 1
ATOM 554 C C . PRO A 1 70 ? -26.337 -19.912 -33.252 1.00 37.62 70 PRO A C 1
ATOM 556 O O . PRO A 1 70 ? -26.318 -19.266 -34.302 1.00 37.62 70 PRO A O 1
ATOM 559 N N . ARG A 1 71 ? -26.825 -19.380 -32.127 1.00 30.66 71 ARG A N 1
ATOM 560 C CA . ARG A 1 71 ? -27.048 -17.937 -32.023 1.00 30.66 71 ARG A CA 1
ATOM 561 C C . ARG A 1 71 ? -25.726 -17.274 -31.666 1.00 30.66 71 ARG A C 1
ATOM 563 O O . ARG A 1 71 ? -25.301 -17.247 -30.518 1.00 30.66 71 ARG A O 1
ATOM 570 N N . SER A 1 72 ? -25.074 -16.800 -32.720 1.00 43.66 72 SER A N 1
ATOM 571 C CA . SER A 1 72 ? -24.033 -15.778 -32.713 1.00 43.66 72 SER A CA 1
ATOM 572 C C . SER A 1 72 ? -24.228 -14.764 -31.579 1.00 43.66 72 SER A C 1
ATOM 574 O O . SER A 1 72 ? -25.166 -13.969 -31.600 1.00 43.66 72 SER A O 1
ATOM 576 N N . SER A 1 73 ? -23.322 -14.807 -30.606 1.00 34.72 73 SER A N 1
ATOM 577 C CA . SER A 1 73 ? -22.919 -13.664 -29.785 1.00 34.72 73 SER A CA 1
ATOM 578 C C . SER A 1 73 ? -21.631 -14.026 -29.050 1.00 34.72 73 SER A C 1
ATOM 580 O O . SER A 1 73 ? -21.601 -14.228 -27.839 1.00 34.72 73 SER A O 1
ATOM 582 N N . SER A 1 74 ? -20.544 -14.142 -29.808 1.00 43.28 74 SER A N 1
ATOM 583 C CA . SER A 1 74 ? -19.216 -13.873 -29.274 1.00 43.28 74 SER A CA 1
ATOM 584 C C . SER A 1 74 ? -19.091 -12.358 -29.104 1.00 43.28 74 SER A C 1
ATOM 586 O O . SER A 1 74 ? -18.639 -11.664 -30.012 1.00 43.28 74 SER A O 1
ATOM 588 N N . GLU A 1 75 ? -19.515 -11.850 -27.951 1.00 37.28 75 GLU A N 1
ATOM 589 C CA . GLU A 1 75 ? -18.989 -10.599 -27.415 1.00 37.28 75 GLU A CA 1
ATOM 590 C C . GLU A 1 75 ? -18.147 -10.949 -26.185 1.00 37.28 75 GLU A C 1
ATOM 592 O O . GLU A 1 75 ? -18.628 -11.668 -25.304 1.00 37.28 75 GLU A O 1
ATOM 597 N N . PRO A 1 76 ? -16.886 -10.491 -26.105 1.00 38.16 76 PRO A N 1
ATOM 598 C CA . PRO A 1 76 ? -16.127 -10.598 -24.873 1.00 38.16 76 PRO A CA 1
ATOM 599 C C . PRO A 1 76 ? -16.896 -9.817 -23.813 1.00 38.16 76 PRO A C 1
ATOM 601 O O . PRO A 1 76 ? -17.203 -8.644 -24.028 1.00 38.16 76 PRO A O 1
ATOM 604 N N . SER A 1 77 ? -17.231 -10.471 -22.701 1.00 41.88 77 SER A N 1
ATOM 605 C CA . SER A 1 77 ? -17.915 -9.873 -21.558 1.00 41.88 77 SER A CA 1
ATOM 606 C C . SER A 1 77 ? -17.220 -8.570 -21.182 1.00 41.88 77 SER A C 1
ATOM 608 O O . SER A 1 77 ? -16.159 -8.558 -20.556 1.00 41.88 77 SER A O 1
ATOM 610 N N . GLN A 1 78 ? -17.791 -7.462 -21.643 1.00 45.41 78 GLN A N 1
ATOM 611 C CA . GLN A 1 78 ? -17.244 -6.142 -21.426 1.00 45.41 78 GLN A CA 1
ATOM 612 C C . GLN A 1 78 ? -17.242 -5.883 -19.913 1.00 45.41 78 GLN A C 1
ATOM 614 O O . GLN A 1 78 ? -18.280 -6.095 -19.276 1.00 45.41 78 GLN A O 1
ATOM 619 N N . PRO A 1 79 ? -16.119 -5.447 -19.307 1.00 46.38 79 PRO A N 1
ATOM 620 C CA . PRO A 1 79 ? -16.132 -5.050 -17.907 1.00 46.38 79 PRO A CA 1
ATOM 621 C C . PRO A 1 79 ? -17.231 -4.005 -17.709 1.00 46.38 79 PRO A C 1
ATOM 623 O O . PRO A 1 79 ? -17.416 -3.127 -18.558 1.00 46.38 79 PRO A O 1
ATOM 626 N N . SER A 1 80 ? -17.999 -4.144 -16.623 1.00 59.53 80 SER A N 1
ATOM 627 C CA . SER A 1 80 ? -19.142 -3.270 -16.352 1.00 59.53 80 SER A CA 1
ATOM 628 C C . SER A 1 80 ? -18.722 -1.803 -16.445 1.00 59.53 80 SER A C 1
ATOM 630 O O . SER A 1 80 ? -17.579 -1.460 -16.148 1.00 59.53 80 SER A O 1
ATOM 632 N N . GLN A 1 81 ? -19.632 -0.909 -16.832 1.00 49.22 81 GLN A N 1
ATOM 633 C CA . GLN A 1 81 ? -19.329 0.526 -16.904 1.00 49.22 81 GLN A CA 1
ATOM 634 C C . GLN A 1 81 ? -18.769 1.069 -15.579 1.00 49.22 81 GLN A C 1
ATOM 636 O O . GLN A 1 81 ? -17.907 1.932 -15.605 1.00 49.22 81 GLN A O 1
ATOM 641 N N . ALA A 1 82 ? -19.156 0.500 -14.431 1.00 48.62 82 ALA A N 1
ATOM 642 C CA . ALA A 1 82 ? -18.552 0.811 -13.135 1.00 48.62 82 ALA A CA 1
ATOM 643 C C . ALA A 1 82 ? -17.104 0.299 -13.001 1.00 48.62 82 ALA A C 1
ATOM 645 O O . ALA A 1 82 ? -16.272 0.982 -12.420 1.00 48.62 82 ALA A O 1
ATOM 646 N N . ALA A 1 83 ? -16.776 -0.881 -13.538 1.00 49.19 83 ALA A N 1
ATOM 647 C CA . ALA A 1 83 ? -15.406 -1.394 -13.584 1.00 49.19 83 ALA A CA 1
ATOM 648 C C . ALA A 1 83 ? -14.525 -0.611 -14.573 1.00 49.19 83 ALA A C 1
ATOM 650 O O . ALA A 1 83 ? -13.360 -0.375 -14.277 1.00 49.19 83 ALA A O 1
ATOM 651 N N . ARG A 1 84 ? -15.084 -0.160 -15.702 1.00 50.91 84 ARG A N 1
ATOM 652 C CA . ARG A 1 84 ? -14.404 0.712 -16.674 1.00 50.91 84 ARG A CA 1
ATOM 653 C C . ARG A 1 84 ? -14.218 2.135 -16.159 1.00 50.91 84 ARG A C 1
ATOM 655 O O . ARG A 1 84 ? -13.114 2.639 -16.235 1.00 50.91 84 ARG A O 1
ATOM 662 N N . ALA A 1 85 ? -15.231 2.732 -15.537 1.00 46.06 85 ALA A N 1
ATOM 663 C CA . ALA A 1 85 ? -15.111 4.040 -14.895 1.00 46.06 85 ALA A CA 1
ATOM 664 C C . ALA A 1 85 ? -14.127 4.005 -13.712 1.00 46.06 85 ALA A C 1
ATOM 666 O O . ALA A 1 85 ? -13.343 4.930 -13.535 1.00 46.06 85 ALA A O 1
ATOM 667 N N . ARG A 1 86 ? -14.094 2.905 -12.938 1.00 52.75 86 ARG A N 1
ATOM 668 C CA . ARG A 1 86 ? -13.032 2.665 -11.945 1.00 52.75 86 ARG A CA 1
ATOM 669 C C . ARG A 1 86 ? -11.665 2.524 -12.611 1.00 52.75 86 ARG A C 1
ATOM 671 O O . ARG A 1 86 ? -10.707 3.064 -12.081 1.00 52.75 86 ARG A O 1
ATOM 678 N N . ALA A 1 87 ? -11.576 1.823 -13.746 1.00 47.28 87 ALA A N 1
ATOM 679 C CA . ALA A 1 87 ? -10.342 1.663 -14.514 1.00 47.28 87 ALA A CA 1
ATOM 680 C C . ALA A 1 87 ? -9.802 3.009 -15.045 1.00 47.28 87 ALA A C 1
ATOM 682 O O . ALA A 1 87 ? -8.615 3.288 -14.920 1.00 47.28 87 ALA A O 1
ATOM 683 N N . GLU A 1 88 ? -10.682 3.857 -15.578 1.00 49.31 88 GLU A N 1
ATOM 684 C CA . GLU A 1 88 ? -10.373 5.187 -16.121 1.00 49.31 88 GLU A CA 1
ATOM 685 C C . GLU A 1 88 ? -10.030 6.204 -15.020 1.00 49.31 88 GLU A C 1
ATOM 687 O O . GLU A 1 88 ? -9.192 7.082 -15.217 1.00 49.31 88 GLU A O 1
ATOM 692 N N . HIS A 1 89 ? -10.607 6.068 -13.823 1.00 48.97 89 HIS A N 1
ATOM 693 C CA . HIS A 1 89 ? -10.297 6.952 -12.698 1.00 48.97 89 HIS A CA 1
ATOM 694 C C . HIS A 1 89 ? -8.877 6.728 -12.126 1.00 48.97 89 HIS A C 1
ATOM 696 O O . HIS A 1 89 ? -8.295 7.676 -11.607 1.00 48.97 89 HIS A O 1
ATOM 702 N N . TRP A 1 90 ? -8.243 5.557 -12.333 1.00 45.66 90 TRP A N 1
ATOM 703 C CA . TRP A 1 90 ? -6.805 5.353 -12.038 1.00 45.66 90 TRP A CA 1
ATOM 704 C C . TRP A 1 90 ? -5.873 6.240 -12.867 1.00 45.66 90 TRP A C 1
ATOM 706 O O . TRP A 1 90 ? -4.712 6.415 -12.496 1.00 45.66 90 TRP A O 1
ATOM 716 N N . GLN A 1 91 ? -6.352 6.766 -13.997 1.00 52.16 91 GLN A N 1
ATOM 717 C CA . GLN A 1 91 ? -5.551 7.587 -14.905 1.00 52.16 91 GLN A CA 1
ATOM 718 C C . GLN A 1 91 ? -5.661 9.084 -14.602 1.00 52.16 91 GLN A C 1
ATOM 720 O O . GLN A 1 91 ? -4.749 9.845 -14.947 1.00 52.16 91 GLN A O 1
ATOM 725 N N . GLN A 1 92 ? -6.729 9.520 -13.926 1.00 59.19 92 GLN A N 1
ATOM 726 C CA . GLN A 1 92 ? -6.892 10.917 -13.530 1.00 59.19 92 GLN A CA 1
ATOM 727 C C . GLN A 1 92 ? -5.927 11.253 -12.393 1.00 59.19 92 GLN A C 1
ATOM 729 O O . GLN A 1 92 ? -5.817 10.534 -11.403 1.00 59.19 92 GLN A O 1
ATOM 734 N N . ASP A 1 93 ? -5.169 12.337 -12.555 1.00 69.88 93 ASP A N 1
ATOM 735 C CA . ASP A 1 93 ? -4.283 12.803 -11.500 1.00 69.88 93 ASP A CA 1
ATOM 736 C C . ASP A 1 93 ? -5.094 13.328 -10.315 1.00 69.88 93 ASP A C 1
ATOM 738 O O . ASP A 1 93 ? -5.659 14.415 -10.379 1.00 69.88 93 ASP A O 1
ATOM 742 N N . LEU A 1 94 ? -5.102 12.579 -9.213 1.00 72.81 94 LEU A N 1
ATOM 743 C CA . LEU A 1 94 ? -5.733 12.985 -7.955 1.00 72.81 94 LEU A CA 1
ATOM 744 C C . LEU A 1 94 ? -5.127 14.280 -7.377 1.00 72.81 94 LEU A C 1
ATOM 746 O O . LEU A 1 94 ? -5.737 14.921 -6.530 1.00 72.81 94 LEU A O 1
ATOM 750 N N . CYS A 1 95 ? -3.923 14.652 -7.825 1.00 70.56 95 CYS A N 1
ATOM 751 C CA . CYS A 1 95 ? -3.108 15.743 -7.294 1.00 70.56 95 CYS A CA 1
ATOM 752 C C . CYS A 1 95 ? -2.893 16.916 -8.268 1.00 70.56 95 CYS A C 1
ATOM 754 O O . CYS A 1 95 ? -2.007 17.742 -8.032 1.00 70.56 95 CYS A O 1
ATOM 756 N N . GLU A 1 96 ? -3.619 17.002 -9.387 1.00 58.06 96 GLU A N 1
ATOM 757 C CA . GLU A 1 96 ? -3.288 17.972 -10.438 1.00 58.06 96 GLU A CA 1
ATOM 758 C C . GLU A 1 96 ? -3.398 19.442 -9.963 1.00 58.06 96 GLU A C 1
ATOM 760 O O . GLU A 1 96 ? -4.485 20.000 -9.844 1.00 58.06 96 GLU A O 1
ATOM 765 N N . GLY A 1 97 ? -2.251 20.099 -9.730 1.00 51.53 97 GLY A N 1
ATOM 766 C CA . GLY A 1 97 ? -2.147 21.562 -9.635 1.00 51.53 97 GLY A CA 1
ATOM 767 C C . GLY A 1 97 ? -1.963 22.196 -8.251 1.00 51.53 97 GLY A C 1
ATOM 768 O O . GLY A 1 97 ? -1.946 23.425 -8.186 1.00 51.53 97 GLY A O 1
ATOM 769 N N . VAL A 1 98 ? -1.777 21.439 -7.164 1.00 44.12 98 VAL A N 1
ATOM 770 C CA . VAL A 1 98 ? -1.614 22.039 -5.823 1.00 44.12 98 VAL A CA 1
ATOM 771 C C . VAL A 1 98 ? -0.225 21.763 -5.245 1.00 44.12 98 VAL A C 1
ATOM 773 O O . VAL A 1 98 ? 0.165 20.628 -4.987 1.00 44.12 98 VAL A O 1
ATOM 776 N N . VAL A 1 99 ? 0.530 22.842 -5.027 1.00 43.44 99 VAL A N 1
ATOM 777 C CA . VAL A 1 99 ? 1.693 22.875 -4.131 1.00 43.44 99 VAL A CA 1
ATOM 778 C C . VAL A 1 99 ? 1.143 22.800 -2.698 1.00 43.44 99 VAL A C 1
ATOM 780 O O . VAL A 1 99 ? 0.864 23.832 -2.095 1.00 43.44 99 VAL A O 1
ATOM 783 N N . GLY A 1 100 ? 0.866 21.594 -2.193 1.00 49.91 100 GLY A N 1
ATOM 784 C CA . GLY A 1 100 ? 0.244 21.365 -0.876 1.00 49.91 100 GLY A CA 1
ATOM 785 C C . GLY A 1 100 ? -0.817 20.257 -0.895 1.00 49.91 100 GLY A C 1
ATOM 786 O O . GLY A 1 100 ? -1.367 19.959 -1.949 1.00 49.91 100 GLY A O 1
ATOM 787 N N . ASP A 1 101 ? -1.045 19.623 0.261 1.00 61.69 101 ASP A N 1
ATOM 788 C CA . ASP A 1 101 ? -1.712 18.325 0.468 1.00 61.69 101 ASP A CA 1
ATOM 789 C C . ASP A 1 101 ? -2.931 18.049 -0.437 1.00 61.69 101 ASP A C 1
ATOM 791 O O . ASP A 1 101 ? -4.042 18.508 -0.182 1.00 61.69 101 ASP A O 1
ATOM 795 N N . CYS A 1 102 ? -2.739 17.220 -1.473 1.00 76.62 102 CYS A N 1
ATOM 796 C CA . CYS A 1 102 ? -3.828 16.736 -2.337 1.00 76.62 102 CYS A CA 1
ATOM 797 C C . CYS A 1 102 ? -4.836 15.840 -1.608 1.00 76.62 102 CYS A C 1
ATOM 799 O O . CYS A 1 102 ? -5.829 15.413 -2.194 1.00 76.62 102 CYS A O 1
ATOM 801 N N . PHE A 1 103 ? -4.517 15.460 -0.374 1.00 86.44 103 PHE A N 1
ATOM 802 C CA . PHE A 1 103 ? -5.278 14.514 0.410 1.00 86.44 103 PHE A CA 1
ATOM 803 C C . PHE A 1 103 ? -5.852 15.222 1.624 1.00 86.44 103 PHE A C 1
ATOM 805 O O . PHE A 1 103 ? -5.188 16.028 2.273 1.00 86.44 103 PHE A O 1
ATOM 812 N N . THR A 1 104 ? -7.103 14.916 1.942 1.00 88.62 104 THR A N 1
ATOM 813 C CA . THR A 1 104 ? -7.730 15.420 3.162 1.00 88.62 104 THR A CA 1
ATOM 814 C C . THR A 1 104 ? -7.138 14.724 4.389 1.00 88.62 104 THR A C 1
ATOM 816 O O . THR A 1 104 ? -6.661 13.590 4.303 1.00 88.62 104 THR A O 1
ATOM 819 N N . GLU A 1 105 ? -7.251 15.340 5.569 1.00 89.62 105 GLU A N 1
ATOM 820 C CA . GLU A 1 105 ? -6.814 14.717 6.832 1.00 89.62 105 GLU A CA 1
ATOM 821 C C . GLU A 1 105 ? -7.439 13.328 7.050 1.00 89.62 105 GLU A C 1
ATOM 823 O O . GLU A 1 105 ? -6.806 12.421 7.591 1.00 89.62 105 GLU A O 1
ATOM 828 N N . GLN A 1 106 ? -8.684 13.138 6.601 1.00 91.62 106 GLN A N 1
ATOM 829 C CA . GLN A 1 106 ? -9.379 11.857 6.689 1.00 91.62 106 GLN A CA 1
ATOM 830 C C . GLN A 1 106 ? -8.773 10.804 5.753 1.00 91.62 106 GLN A C 1
ATOM 832 O O . GLN A 1 106 ? -8.658 9.640 6.140 1.00 91.62 106 GLN A O 1
ATOM 837 N N . GLN A 1 107 ? -8.383 11.191 4.537 1.00 90.94 107 GLN A N 1
ATOM 838 C CA . GLN A 1 107 ? -7.706 10.294 3.601 1.00 90.94 107 GLN A CA 1
ATOM 839 C C . GLN A 1 107 ? -6.332 9.902 4.148 1.00 90.94 107 GLN A C 1
ATOM 841 O O . GLN A 1 107 ? -6.029 8.711 4.243 1.00 90.94 107 GLN A O 1
ATOM 846 N N . ASP A 1 108 ? -5.550 10.873 4.620 1.00 91.44 108 ASP A N 1
ATOM 847 C CA . ASP A 1 108 ? -4.251 10.604 5.235 1.00 91.44 108 ASP A CA 1
ATOM 848 C C . ASP A 1 108 ? -4.372 9.728 6.478 1.00 91.44 108 ASP A C 1
ATOM 850 O O . ASP A 1 108 ? -3.582 8.800 6.656 1.00 91.44 108 ASP A O 1
ATOM 854 N N . TYR A 1 109 ? -5.395 9.942 7.309 1.00 93.81 109 TYR A N 1
ATOM 855 C CA . TYR A 1 109 ? -5.699 9.054 8.425 1.00 93.81 109 TYR A CA 1
ATOM 856 C C . TYR A 1 109 ? -5.871 7.602 7.957 1.00 93.81 109 TYR A C 1
ATOM 858 O O . TYR A 1 109 ? -5.235 6.705 8.513 1.00 93.81 109 TYR A O 1
ATOM 866 N N . VAL A 1 110 ? -6.648 7.358 6.897 1.00 95.56 110 VAL A N 1
ATOM 867 C CA . VAL A 1 110 ? -6.831 6.014 6.323 1.00 95.56 110 VAL A CA 1
ATOM 868 C C . VAL A 1 110 ? -5.521 5.439 5.774 1.00 95.56 110 VAL A C 1
ATOM 870 O O . VAL A 1 110 ? -5.210 4.272 6.034 1.00 95.56 110 VAL A O 1
ATOM 873 N N . CYS A 1 111 ? -4.707 6.236 5.079 1.00 94.31 111 CYS A N 1
ATOM 874 C CA . CYS A 1 111 ? -3.391 5.799 4.611 1.00 94.31 111 CYS A CA 1
ATOM 875 C C . CYS A 1 111 ? -2.445 5.469 5.774 1.00 94.31 111 CYS A C 1
ATOM 877 O O . CYS A 1 111 ? -1.750 4.448 5.728 1.00 94.31 111 CYS A O 1
ATOM 879 N N . TYR A 1 112 ? -2.480 6.225 6.873 1.00 94.19 112 TYR A N 1
ATOM 880 C CA . TYR A 1 112 ? -1.732 5.879 8.078 1.00 94.19 112 TYR A CA 1
ATOM 881 C C . TYR A 1 112 ? -2.215 4.568 8.698 1.00 94.19 112 TYR A C 1
ATOM 883 O O . TYR A 1 112 ? -1.382 3.757 9.110 1.00 94.19 112 TYR A O 1
ATOM 891 N N . LEU A 1 113 ? -3.526 4.315 8.732 1.00 95.69 113 LEU A N 1
ATOM 892 C CA . LEU A 1 113 ? -4.051 3.038 9.216 1.00 95.69 113 LEU A CA 1
ATOM 893 C C . LEU A 1 113 ? -3.601 1.868 8.334 1.00 95.69 113 LEU A C 1
ATOM 895 O O . LEU A 1 113 ? -3.169 0.842 8.857 1.00 95.69 113 LEU A O 1
ATOM 899 N N . ARG A 1 114 ? -3.684 2.012 7.006 1.00 95.06 114 ARG A N 1
ATOM 900 C CA . ARG A 1 114 ? -3.391 0.924 6.061 1.00 95.06 114 ARG A CA 1
ATOM 901 C C . ARG A 1 114 ? -1.900 0.689 5.859 1.00 95.06 114 ARG A C 1
ATOM 903 O O . ARG A 1 114 ? -1.456 -0.462 5.854 1.00 95.06 114 ARG A O 1
ATOM 910 N N . TYR A 1 115 ? -1.125 1.755 5.694 1.00 93.69 115 TYR A N 1
ATOM 911 C CA . TYR A 1 115 ? 0.274 1.722 5.262 1.00 93.69 115 TYR A CA 1
ATOM 912 C C . TYR A 1 115 ? 1.248 2.258 6.315 1.00 93.69 115 TYR A C 1
ATOM 914 O O . TYR A 1 115 ? 2.436 1.964 6.248 1.00 93.69 115 TYR A O 1
ATOM 922 N N . GLY A 1 116 ? 0.788 3.023 7.308 1.00 92.56 116 GLY A N 1
ATOM 923 C CA . GLY A 1 116 ? 1.675 3.733 8.242 1.00 92.56 116 GLY A CA 1
ATOM 924 C C . GLY A 1 116 ? 2.405 4.930 7.614 1.00 92.56 116 GLY A C 1
ATOM 925 O O . GLY A 1 116 ? 3.294 5.514 8.243 1.00 92.56 116 GLY A O 1
ATOM 926 N N . LEU A 1 117 ? 2.014 5.306 6.396 1.00 91.19 117 LEU A N 1
ATOM 927 C CA . LEU A 1 117 ? 2.531 6.418 5.602 1.00 91.19 117 LEU A CA 1
ATOM 928 C C . LEU A 1 117 ? 1.367 7.339 5.221 1.00 91.19 117 LEU A C 1
ATOM 930 O O . LEU A 1 117 ? 0.229 6.878 5.162 1.00 91.19 117 LEU A O 1
ATOM 934 N N . ASP A 1 118 ? 1.660 8.608 4.951 1.00 89.12 118 ASP A N 1
ATOM 935 C CA . ASP A 1 118 ? 0.701 9.525 4.329 1.00 89.12 118 ASP A CA 1
ATOM 936 C C . ASP A 1 118 ? 0.324 9.064 2.909 1.00 89.12 118 ASP A C 1
ATOM 938 O O . ASP A 1 118 ? 1.067 8.314 2.258 1.00 89.12 118 ASP A O 1
ATOM 942 N N . CYS A 1 119 ? -0.845 9.492 2.428 1.00 89.50 119 CYS A N 1
ATOM 943 C CA . CYS A 1 119 ? -1.330 9.104 1.109 1.00 89.50 119 CYS A CA 1
ATOM 944 C C . CYS A 1 119 ? -0.414 9.619 0.003 1.00 89.50 119 CYS A C 1
ATOM 946 O O . CYS A 1 119 ? -0.155 8.879 -0.944 1.00 89.50 119 CYS A O 1
ATOM 948 N N . ARG A 1 120 ? 0.152 10.827 0.146 1.00 85.69 120 ARG A N 1
ATOM 949 C CA . ARG A 1 120 ? 1.108 11.395 -0.820 1.00 85.69 120 ARG A CA 1
ATOM 950 C C . ARG A 1 120 ? 2.290 10.461 -1.042 1.00 85.69 120 ARG A C 1
ATOM 952 O O . ARG A 1 120 ? 2.662 10.223 -2.190 1.00 85.69 120 ARG A O 1
ATOM 959 N N . ARG A 1 121 ? 2.838 9.847 0.011 1.00 85.75 121 ARG A N 1
ATOM 960 C CA . ARG A 1 121 ? 3.919 8.866 -0.138 1.00 85.75 121 ARG A CA 1
ATOM 961 C C . ARG A 1 121 ? 3.480 7.616 -0.891 1.00 85.75 121 ARG A C 1
ATOM 963 O O . ARG A 1 121 ? 4.174 7.160 -1.791 1.00 85.75 121 ARG A O 1
ATOM 970 N N . VAL A 1 122 ? 2.330 7.046 -0.554 1.00 89.62 122 VAL A N 1
ATOM 971 C CA . VAL A 1 122 ? 1.840 5.827 -1.225 1.00 89.62 122 VAL A CA 1
ATOM 972 C C . VAL A 1 122 ? 1.350 6.113 -2.645 1.00 89.62 122 VAL A C 1
ATOM 974 O O . VAL A 1 122 ? 1.321 5.223 -3.487 1.00 89.62 122 VAL A O 1
ATOM 977 N N . TYR A 1 123 ? 0.988 7.351 -2.945 1.00 87.94 123 TYR A N 1
ATOM 978 C CA . TYR A 1 123 ? 0.556 7.749 -4.272 1.00 87.94 123 TYR A CA 1
ATOM 979 C C . TYR A 1 123 ? 1.750 8.091 -5.174 1.00 87.94 123 TYR A C 1
ATOM 981 O O . TYR A 1 123 ? 1.812 7.624 -6.307 1.00 87.94 123 TYR A O 1
ATOM 989 N N . HIS A 1 124 ? 2.748 8.831 -4.682 1.00 85.31 124 HIS A N 1
ATOM 990 C CA . HIS A 1 124 ? 3.865 9.317 -5.505 1.00 85.31 124 HIS A CA 1
ATOM 991 C C . HIS A 1 124 ? 5.082 8.383 -5.574 1.00 85.31 124 HIS A C 1
ATOM 993 O O . HIS A 1 124 ? 5.974 8.646 -6.377 1.00 85.31 124 HIS A O 1
ATOM 999 N N . TRP A 1 125 ? 5.152 7.302 -4.784 1.00 87.75 125 TRP A N 1
ATOM 1000 C CA . TRP A 1 125 ? 6.380 6.496 -4.655 1.00 87.75 125 TRP A CA 1
ATOM 1001 C C . TRP A 1 125 ? 6.990 6.030 -5.979 1.00 87.75 125 TRP A C 1
ATOM 1003 O O . TRP A 1 125 ? 8.202 6.129 -6.137 1.00 87.75 125 TRP A O 1
ATOM 1013 N N . LYS A 1 126 ? 6.174 5.554 -6.929 1.00 88.25 126 LYS A N 1
ATOM 1014 C CA . LYS A 1 126 ? 6.644 5.049 -8.230 1.00 88.25 126 LYS A CA 1
ATOM 1015 C C . LYS A 1 126 ? 7.428 6.124 -8.984 1.00 88.25 126 LYS A C 1
ATOM 1017 O O . LYS A 1 126 ? 8.531 5.874 -9.461 1.00 88.25 126 LYS A O 1
ATOM 1022 N N . VAL A 1 127 ? 6.870 7.332 -9.048 1.00 83.88 127 VAL A N 1
ATOM 1023 C CA . VAL A 1 127 ? 7.469 8.454 -9.776 1.00 83.88 127 VAL A CA 1
ATOM 1024 C C . VAL A 1 127 ? 8.611 9.082 -8.986 1.00 83.88 127 VAL A C 1
ATOM 1026 O O . VAL A 1 127 ? 9.651 9.350 -9.574 1.00 83.88 127 VAL A O 1
ATOM 1029 N N . CYS A 1 128 ? 8.472 9.273 -7.671 1.00 82.62 128 CYS A N 1
ATOM 1030 C CA . CYS A 1 128 ? 9.551 9.848 -6.865 1.00 82.62 128 CYS A CA 1
ATOM 1031 C C . CYS A 1 128 ? 10.789 8.956 -6.831 1.00 82.62 128 CYS A C 1
ATOM 1033 O O . CYS A 1 128 ? 11.899 9.455 -6.970 1.00 82.62 128 CYS A O 1
ATOM 1035 N N . LEU A 1 129 ? 10.607 7.636 -6.762 1.00 80.94 129 LEU A N 1
ATOM 1036 C CA . LEU A 1 129 ? 11.711 6.692 -6.886 1.00 80.94 129 LEU A CA 1
ATOM 1037 C C . LEU A 1 129 ? 12.411 6.813 -8.247 1.00 80.94 129 LEU A C 1
ATOM 1039 O O . LEU A 1 129 ? 13.638 6.806 -8.311 1.00 80.94 129 LEU A O 1
ATOM 1043 N N . GLN A 1 130 ? 11.643 6.928 -9.332 1.00 82.44 130 GLN A N 1
ATOM 1044 C CA . GLN A 1 130 ? 12.200 7.074 -10.673 1.00 82.44 130 GLN A CA 1
ATOM 1045 C C . GLN A 1 130 ? 12.919 8.422 -10.862 1.00 82.44 130 GLN A C 1
ATOM 1047 O O . GLN A 1 130 ? 14.009 8.445 -11.430 1.00 82.44 130 GLN A O 1
ATOM 1052 N N . GLN A 1 131 ? 12.341 9.528 -10.383 1.00 81.31 131 GLN A N 1
ATOM 1053 C CA . GLN A 1 131 ? 12.932 10.869 -10.468 1.00 81.31 131 GLN A CA 1
ATOM 1054 C C . GLN A 1 131 ? 14.218 10.962 -9.646 1.00 81.31 131 GLN A C 1
ATOM 1056 O O . GLN A 1 131 ? 15.237 11.402 -10.173 1.00 81.31 131 GLN A O 1
ATOM 1061 N N . ASP A 1 132 ? 14.214 10.454 -8.411 1.00 78.19 132 ASP A N 1
ATOM 1062 C CA . ASP A 1 132 ? 15.419 10.375 -7.580 1.00 78.19 132 ASP A CA 1
ATOM 1063 C C . ASP A 1 132 ? 16.503 9.526 -8.257 1.00 78.19 132 ASP A C 1
ATOM 1065 O O . ASP A 1 132 ? 17.678 9.892 -8.262 1.00 78.19 132 ASP A O 1
ATOM 1069 N N . CYS A 1 133 ? 16.115 8.403 -8.864 1.00 76.44 133 CYS A N 1
ATOM 1070 C CA . CYS A 1 133 ? 17.026 7.521 -9.587 1.00 76.44 133 CYS A CA 1
ATOM 1071 C C . CYS A 1 133 ? 17.691 8.234 -10.785 1.00 76.44 133 CYS A C 1
ATOM 1073 O O . CYS A 1 133 ? 18.910 8.145 -10.964 1.00 76.44 133 CYS A O 1
ATOM 1075 N N . GLN A 1 134 ? 16.916 9.003 -11.559 1.00 77.12 134 GLN A N 1
ATOM 1076 C CA . GLN A 1 134 ? 17.419 9.811 -12.676 1.00 77.12 134 GLN A CA 1
ATOM 1077 C C . GLN A 1 134 ? 18.337 10.949 -12.201 1.00 77.12 134 GLN A C 1
ATOM 1079 O O . GLN A 1 134 ? 19.396 11.172 -12.792 1.00 77.12 134 GLN A O 1
ATOM 1084 N N . ASP A 1 135 ? 17.976 11.626 -11.108 1.00 77.44 135 ASP A N 1
ATOM 1085 C CA . ASP A 1 135 ? 18.737 12.750 -10.551 1.00 77.44 135 ASP A CA 1
ATOM 1086 C C . ASP A 1 135 ? 20.069 12.293 -9.898 1.00 77.44 135 ASP A C 1
ATOM 1088 O O . ASP A 1 135 ? 21.064 13.023 -9.937 1.00 77.44 135 ASP A O 1
ATOM 1092 N N . GLN A 1 136 ? 20.140 11.073 -9.343 1.00 69.00 136 GLN A N 1
ATOM 1093 C CA . GLN A 1 136 ? 21.297 10.557 -8.583 1.00 69.00 136 GLN A CA 1
ATOM 1094 C C . GLN A 1 136 ? 22.357 9.791 -9.405 1.00 69.00 136 GLN A C 1
ATOM 1096 O O . GLN A 1 136 ? 23.275 9.213 -8.823 1.00 69.00 136 GLN A O 1
ATOM 1101 N N . ARG A 1 137 ? 22.300 9.809 -10.745 1.00 60.34 137 ARG A N 1
ATOM 1102 C CA . ARG A 1 137 ? 23.256 9.113 -11.647 1.00 60.34 137 ARG A CA 1
ATOM 1103 C C . ARG A 1 137 ? 23.319 7.580 -11.505 1.00 60.34 137 ARG A C 1
ATOM 1105 O O . ARG A 1 137 ? 24.268 6.977 -11.992 1.00 60.34 137 ARG A O 1
ATOM 1112 N N . ILE A 1 138 ? 22.303 6.951 -10.919 1.00 65.50 138 ILE A N 1
ATOM 1113 C CA . ILE A 1 138 ? 22.064 5.493 -10.991 1.00 65.50 138 ILE A CA 1
ATOM 1114 C C . ILE A 1 138 ? 21.084 5.166 -12.132 1.00 65.50 138 ILE A C 1
ATOM 1116 O O . ILE A 1 138 ? 20.196 4.325 -12.002 1.00 65.50 138 ILE A O 1
ATOM 1120 N N . ALA A 1 139 ? 21.218 5.911 -13.237 1.00 63.41 139 ALA A N 1
ATOM 1121 C CA . ALA A 1 139 ? 20.276 5.951 -14.354 1.00 63.41 139 ALA A CA 1
ATOM 1122 C C . ALA A 1 139 ? 20.073 4.583 -15.026 1.00 63.41 139 ALA A C 1
ATOM 1124 O O . ALA A 1 139 ? 18.980 4.284 -15.500 1.00 63.41 139 ALA A O 1
ATOM 1125 N N . ASP A 1 140 ? 21.116 3.754 -15.021 1.00 69.44 140 ASP A N 1
ATOM 1126 C CA . ASP A 1 140 ? 21.140 2.394 -15.557 1.00 69.44 140 ASP A CA 1
ATOM 1127 C C . ASP A 1 140 ? 20.111 1.473 -14.886 1.00 69.44 140 ASP A C 1
ATOM 1129 O O . ASP A 1 140 ? 19.530 0.613 -15.541 1.00 69.44 140 ASP A O 1
ATOM 1133 N N . GLN A 1 141 ? 19.814 1.698 -13.604 1.00 75.44 141 GLN A N 1
ATOM 1134 C CA . GLN A 1 141 ? 18.852 0.892 -12.847 1.00 75.44 141 GLN A CA 1
ATOM 1135 C C . GLN A 1 141 ? 17.417 1.428 -12.938 1.00 75.44 141 GLN A C 1
ATOM 1137 O O . GLN A 1 141 ? 16.483 0.736 -12.536 1.00 75.44 141 GLN A O 1
ATOM 1142 N N . CYS A 1 142 ? 17.205 2.641 -13.465 1.00 77.88 142 CYS A N 1
ATOM 1143 C CA . CYS A 1 142 ? 15.877 3.265 -13.495 1.00 77.88 142 CYS A CA 1
ATOM 1144 C C . CYS A 1 142 ? 14.966 2.709 -14.596 1.00 77.88 142 CYS A C 1
ATOM 1146 O O . CYS A 1 142 ? 13.753 2.915 -14.546 1.00 77.88 142 CYS A O 1
ATOM 1148 N N . GLU A 1 143 ? 15.537 2.045 -15.602 1.00 82.06 143 GLU A N 1
ATOM 1149 C CA . GLU A 1 143 ? 14.778 1.409 -16.684 1.00 82.06 143 GLU A CA 1
ATOM 1150 C C . GLU A 1 143 ? 14.356 -0.026 -16.340 1.00 82.06 143 GLU A C 1
ATOM 1152 O O . GLU A 1 143 ? 13.447 -0.568 -16.973 1.00 82.06 143 GLU A O 1
ATOM 1157 N N . SER A 1 144 ? 14.965 -0.624 -15.310 1.00 89.19 144 SER A N 1
ATOM 1158 C CA . SER A 1 144 ? 14.620 -1.959 -14.832 1.00 89.19 144 SER A CA 1
ATOM 1159 C C . SER A 1 144 ? 13.375 -1.911 -13.927 1.00 89.19 144 SER A C 1
ATOM 1161 O O . SER A 1 144 ? 13.427 -1.369 -12.815 1.00 89.19 144 SER A O 1
ATOM 1163 N N . PRO A 1 145 ? 12.236 -2.510 -14.336 1.00 90.94 145 PRO A N 1
ATOM 1164 C CA . PRO A 1 145 ? 11.070 -2.636 -13.466 1.00 90.94 145 PRO A CA 1
ATOM 1165 C C . PRO A 1 145 ? 11.349 -3.529 -12.253 1.00 90.94 145 PRO A C 1
ATOM 1167 O O . PRO A 1 145 ? 10.689 -3.364 -11.229 1.00 90.94 145 PRO A O 1
ATOM 1170 N N . PHE A 1 146 ? 12.332 -4.433 -12.334 1.00 92.12 146 PHE A N 1
ATOM 1171 C CA . PHE A 1 146 ? 12.780 -5.230 -11.194 1.00 92.12 146 PHE A CA 1
ATOM 1172 C C . PHE A 1 146 ? 13.329 -4.327 -10.089 1.00 92.12 146 PHE A C 1
ATOM 1174 O O . PHE A 1 146 ? 12.836 -4.378 -8.965 1.00 92.12 146 PHE A O 1
ATOM 1181 N N . HIS A 1 147 ? 14.271 -3.433 -10.406 1.00 88.25 147 HIS A N 1
ATOM 1182 C CA . HIS A 1 147 ? 14.835 -2.513 -9.415 1.00 88.25 147 HIS A CA 1
ATOM 1183 C C . HIS A 1 147 ? 13.795 -1.537 -8.851 1.00 88.25 147 HIS A C 1
ATOM 1185 O O . HIS A 1 147 ? 13.820 -1.220 -7.659 1.00 88.25 147 HIS A O 1
ATOM 1191 N N . LEU A 1 148 ? 12.844 -1.089 -9.673 1.00 88.56 148 LEU A N 1
ATOM 1192 C CA . LEU A 1 148 ? 11.744 -0.238 -9.214 1.00 88.56 148 LEU A CA 1
ATOM 1193 C C . LEU A 1 148 ? 10.804 -0.980 -8.249 1.00 88.56 148 LEU A C 1
ATOM 1195 O O . LEU A 1 148 ? 10.428 -0.437 -7.208 1.00 88.56 148 LEU A O 1
ATOM 1199 N N . LEU A 1 149 ? 10.449 -2.229 -8.566 1.00 91.00 149 LEU A N 1
ATOM 1200 C CA . LEU A 1 149 ? 9.634 -3.079 -7.700 1.00 91.00 149 LEU A CA 1
ATOM 1201 C C . LEU A 1 149 ? 10.369 -3.459 -6.418 1.00 91.00 149 LEU A C 1
ATOM 1203 O O . LEU A 1 149 ? 9.754 -3.458 -5.352 1.00 91.00 149 LEU A O 1
ATOM 1207 N N . ASP A 1 150 ? 11.659 -3.768 -6.483 1.00 89.50 150 ASP A N 1
ATOM 1208 C CA . A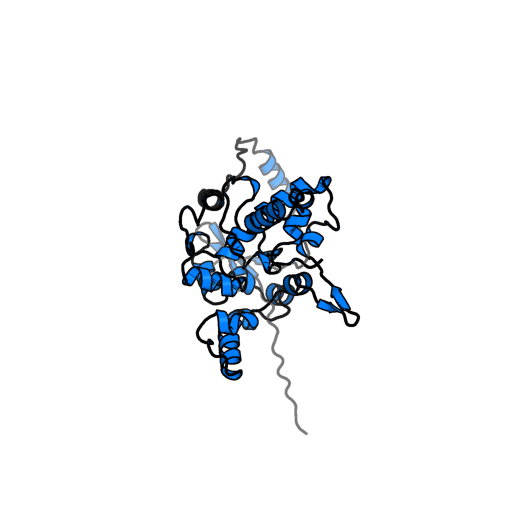SP A 1 150 ? 12.451 -4.133 -5.312 1.00 89.50 150 ASP A CA 1
ATOM 1209 C C . ASP A 1 150 ? 12.549 -2.965 -4.316 1.00 89.50 150 ASP A C 1
ATOM 1211 O O . ASP A 1 150 ? 12.314 -3.124 -3.118 1.00 89.50 150 ASP A O 1
ATOM 1215 N N . ARG A 1 151 ? 12.734 -1.738 -4.808 1.00 87.25 151 ARG A N 1
ATOM 1216 C CA . ARG A 1 151 ? 12.825 -0.533 -3.966 1.00 87.25 151 ARG A CA 1
ATOM 1217 C C . ARG A 1 151 ? 11.485 0.019 -3.481 1.00 87.25 151 ARG A C 1
ATOM 1219 O O . ARG A 1 151 ? 11.459 1.038 -2.783 1.00 87.25 151 ARG A O 1
ATOM 1226 N N . ARG A 1 152 ? 10.364 -0.621 -3.823 1.00 90.56 152 ARG A N 1
ATOM 1227 C CA . ARG A 1 152 ? 9.040 -0.184 -3.365 1.00 90.56 152 ARG A CA 1
ATOM 1228 C C . ARG A 1 152 ? 8.947 -0.178 -1.829 1.00 90.56 152 ARG A C 1
ATOM 1230 O O . ARG A 1 152 ? 9.593 -0.996 -1.162 1.00 90.56 152 ARG A O 1
ATOM 1237 N N . PRO A 1 153 ? 8.079 0.662 -1.240 1.00 89.94 153 PRO A N 1
ATOM 1238 C CA . PRO A 1 153 ? 7.811 0.616 0.190 1.00 89.94 153 PRO A CA 1
ATOM 1239 C C . PRO A 1 153 ? 7.401 -0.784 0.655 1.00 89.94 153 PRO A C 1
ATOM 1241 O O . PRO A 1 153 ? 6.488 -1.378 0.095 1.00 89.94 153 PRO A O 1
ATOM 1244 N N . ALA A 1 154 ? 8.007 -1.289 1.736 1.00 90.88 154 ALA A N 1
ATOM 1245 C CA . ALA A 1 154 ? 7.713 -2.635 2.245 1.00 90.88 154 ALA A CA 1
ATOM 1246 C C . ALA A 1 154 ? 6.235 -2.848 2.636 1.00 90.88 154 ALA A C 1
ATOM 1248 O O . ALA A 1 154 ? 5.764 -3.977 2.731 1.00 90.88 154 ALA A O 1
ATOM 1249 N N . VAL A 1 155 ? 5.508 -1.753 2.878 1.00 91.44 155 VAL A N 1
ATOM 1250 C CA . VAL A 1 155 ? 4.070 -1.736 3.189 1.00 91.44 155 VAL A CA 1
ATOM 1251 C C . VAL A 1 155 ? 3.186 -2.060 1.980 1.00 91.44 155 VAL A C 1
ATOM 1253 O O . VAL A 1 155 ? 2.021 -2.400 2.193 1.00 91.44 155 VAL A O 1
ATOM 1256 N N . ILE A 1 156 ? 3.735 -1.930 0.765 1.00 93.06 156 ILE A N 1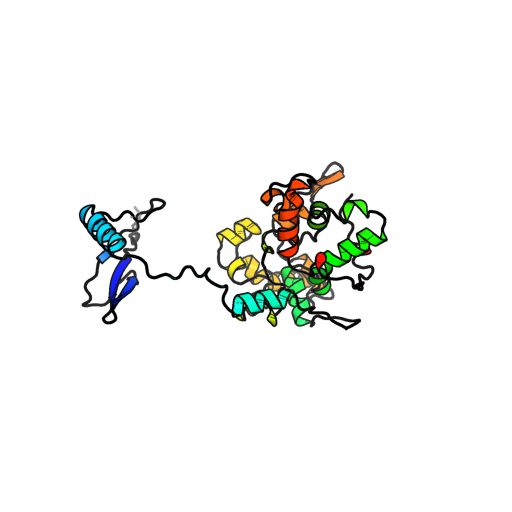
ATOM 1257 C CA . ILE A 1 156 ? 3.104 -2.233 -0.520 1.00 93.06 156 ILE A CA 1
ATOM 1258 C C . ILE A 1 156 ? 3.597 -3.613 -0.962 1.00 93.06 156 ILE A C 1
ATOM 1260 O O . ILE A 1 156 ? 4.780 -3.814 -1.256 1.00 93.06 156 ILE A O 1
ATOM 1264 N N . GLY A 1 157 ? 2.692 -4.583 -0.994 1.00 92.00 157 GLY A N 1
ATOM 1265 C CA . GLY A 1 157 ? 3.026 -5.961 -1.346 1.00 92.00 157 GLY A CA 1
ATOM 1266 C C . GLY A 1 157 ? 1.951 -6.632 -2.183 1.00 92.00 157 GLY A C 1
ATOM 1267 O O . GLY A 1 157 ? 1.079 -5.977 -2.741 1.00 92.00 157 GLY A O 1
ATOM 1268 N N . GLU A 1 158 ? 1.998 -7.960 -2.227 1.00 91.81 158 GLU A N 1
ATOM 1269 C CA . GLU A 1 158 ? 1.056 -8.792 -2.986 1.00 91.81 158 GLU A CA 1
ATOM 1270 C C . GLU A 1 158 ? -0.415 -8.480 -2.664 1.00 91.81 158 GLU A C 1
ATOM 1272 O O . GLU A 1 158 ? -1.245 -8.395 -3.562 1.00 91.81 158 GLU A O 1
ATOM 1277 N N . ARG A 1 159 ? -0.735 -8.203 -1.391 1.00 91.62 159 ARG A N 1
ATOM 1278 C CA . ARG A 1 159 ? -2.099 -7.846 -0.953 1.00 91.62 159 ARG A CA 1
ATOM 1279 C C . ARG A 1 159 ? -2.659 -6.580 -1.617 1.00 91.62 159 ARG A C 1
ATOM 1281 O O . ARG A 1 159 ? -3.866 -6.367 -1.579 1.00 91.62 159 ARG A O 1
ATOM 1288 N N . ASP A 1 160 ? -1.784 -5.723 -2.139 1.00 92.75 160 ASP A N 1
ATOM 1289 C CA . ASP A 1 160 ? -2.123 -4.426 -2.723 1.00 92.75 160 ASP A CA 1
ATOM 1290 C C . ASP A 1 160 ? -2.199 -4.487 -4.261 1.00 92.75 160 ASP A C 1
ATOM 1292 O O . ASP A 1 160 ? -2.546 -3.492 -4.895 1.00 92.75 160 ASP A O 1
ATOM 1296 N N . LEU A 1 161 ? -1.906 -5.643 -4.874 1.00 91.81 161 LEU A N 1
ATOM 1297 C CA . LEU A 1 161 ? -2.024 -5.833 -6.319 1.00 91.81 161 LEU A CA 1
ATOM 1298 C C . LEU A 1 161 ? -3.475 -5.692 -6.780 1.00 91.81 161 LEU A C 1
ATOM 1300 O O . LEU A 1 161 ? -4.379 -6.349 -6.260 1.00 91.81 161 LEU A O 1
ATOM 1304 N N . GLY A 1 162 ? -3.689 -4.823 -7.768 1.00 89.19 162 GLY A N 1
ATOM 1305 C CA . GLY A 1 162 ? -5.011 -4.522 -8.312 1.00 89.19 162 GLY A CA 1
ATOM 1306 C C . GLY A 1 162 ? -5.943 -3.844 -7.308 1.00 89.19 162 GLY A C 1
ATOM 1307 O O . GLY A 1 162 ? -7.138 -3.716 -7.581 1.00 89.19 162 GLY A O 1
ATOM 1308 N N . ARG A 1 163 ? -5.434 -3.434 -6.135 1.00 90.62 163 ARG A N 1
ATOM 1309 C CA . ARG A 1 163 ? -6.232 -2.739 -5.131 1.00 90.62 163 ARG A CA 1
ATOM 1310 C C . ARG A 1 163 ? -6.175 -1.236 -5.350 1.00 90.62 163 ARG A C 1
ATOM 1312 O O . ARG A 1 163 ? -5.100 -0.685 -5.593 1.00 90.62 163 ARG A O 1
ATOM 1319 N N . PRO A 1 164 ? -7.320 -0.564 -5.176 1.00 89.75 164 PRO A N 1
ATOM 1320 C CA . PRO A 1 164 ? -7.351 0.876 -5.184 1.00 89.75 164 PRO A CA 1
ATOM 1321 C C . PRO A 1 164 ? -6.508 1.503 -4.073 1.00 89.75 164 PRO A C 1
ATOM 1323 O O . PRO A 1 164 ? -6.418 0.953 -2.970 1.00 89.75 164 PRO A O 1
ATOM 1326 N N . LEU A 1 165 ? -5.989 2.712 -4.315 1.00 90.62 165 LEU A N 1
ATOM 1327 C CA . LEU A 1 165 ? -5.584 3.591 -3.215 1.00 90.62 165 LEU A CA 1
ATOM 1328 C C . LEU A 1 165 ? -6.816 3.806 -2.312 1.00 90.62 165 LEU A C 1
ATOM 1330 O O . LEU A 1 165 ? -7.905 4.035 -2.843 1.00 90.62 165 LEU A O 1
ATOM 1334 N N . PRO A 1 166 ? -6.698 3.698 -0.974 1.00 92.25 166 PRO A N 1
ATOM 1335 C CA . PRO A 1 166 ? -7.849 3.684 -0.080 1.00 92.25 166 PRO A CA 1
ATOM 1336 C C . PRO A 1 166 ? -8.407 5.101 0.105 1.00 92.25 166 PRO A C 1
ATOM 1338 O O . PRO A 1 166 ? -8.228 5.713 1.153 1.00 92.25 166 PRO A O 1
ATOM 1341 N N . LEU A 1 167 ? -9.068 5.621 -0.928 1.00 90.50 167 LEU A N 1
ATOM 1342 C CA . LEU A 1 167 ? -9.774 6.898 -0.933 1.00 90.50 167 LEU A CA 1
ATOM 1343 C C . LEU A 1 167 ? -11.268 6.655 -1.083 1.00 90.50 167 LEU A C 1
ATOM 1345 O O . LEU A 1 167 ? -11.674 5.744 -1.802 1.00 90.50 167 LEU A O 1
ATOM 1349 N N . GLN A 1 168 ? -12.074 7.507 -0.453 1.00 88.81 168 GLN A N 1
ATOM 1350 C CA . GLN A 1 168 ? -13.531 7.382 -0.430 1.00 88.81 168 GLN A CA 1
ATOM 1351 C C . GLN A 1 168 ? -14.153 7.260 -1.829 1.00 88.81 168 GLN A C 1
ATOM 1353 O O . GLN A 1 168 ? -15.090 6.494 -2.012 1.00 88.81 168 GLN A O 1
ATOM 1358 N N . GLU A 1 169 ? -13.611 7.977 -2.813 1.00 86.94 169 GLU A N 1
ATOM 1359 C CA . GLU A 1 169 ? -14.108 7.997 -4.196 1.00 86.94 169 GLU A CA 1
ATOM 1360 C C . GLU A 1 169 ? -13.706 6.747 -5.002 1.00 86.94 169 GLU A C 1
ATOM 1362 O O . GLU A 1 169 ? -14.357 6.396 -5.985 1.00 86.94 169 GLU A O 1
ATOM 1367 N N . LEU A 1 170 ? -12.659 6.039 -4.564 1.00 86.69 170 LEU A N 1
ATOM 1368 C CA . LEU A 1 170 ? -12.069 4.893 -5.266 1.00 86.69 170 LEU A CA 1
ATOM 1369 C C . LEU A 1 170 ? -12.572 3.536 -4.766 1.00 86.69 170 LEU A C 1
ATOM 1371 O O . LEU A 1 170 ? -12.339 2.510 -5.412 1.00 86.69 170 LEU A O 1
ATOM 1375 N N . VAL A 1 171 ? -13.230 3.502 -3.608 1.00 90.69 171 VAL A N 1
ATOM 1376 C CA . VAL A 1 171 ? -13.631 2.263 -2.929 1.00 90.69 171 VAL A CA 1
ATOM 1377 C C . VAL A 1 171 ? -15.139 2.211 -2.700 1.00 90.69 171 VAL A C 1
ATOM 1379 O O . VAL A 1 171 ? -15.843 3.209 -2.813 1.00 90.69 171 VAL A O 1
ATOM 1382 N N . SER A 1 172 ? -15.664 1.021 -2.400 1.00 93.19 172 SER A N 1
ATOM 1383 C CA . SER A 1 172 ? -17.071 0.887 -2.013 1.00 93.19 172 SER A CA 1
ATOM 1384 C C . SER A 1 172 ? -17.337 1.576 -0.669 1.00 93.19 172 SER A C 1
ATOM 1386 O O . SER A 1 172 ? -16.444 1.657 0.173 1.00 93.19 172 SER A O 1
ATOM 1388 N N . GLU A 1 173 ? -18.572 2.016 -0.420 1.00 93.94 173 GLU A N 1
ATOM 1389 C CA . GLU A 1 173 ? -18.938 2.624 0.868 1.00 93.94 173 GLU A CA 1
ATOM 1390 C C . GLU A 1 173 ? -18.654 1.681 2.050 1.00 93.94 173 GLU A C 1
ATOM 1392 O O . GLU A 1 173 ? -18.118 2.104 3.075 1.00 93.94 173 GLU A O 1
ATOM 1397 N N . SER A 1 174 ? -18.931 0.384 1.886 1.00 94.62 174 SER A N 1
ATOM 1398 C CA . SER A 1 174 ? -18.603 -0.630 2.890 1.00 94.62 174 SER A CA 1
ATOM 1399 C C . SER A 1 174 ? -17.100 -0.717 3.152 1.00 94.62 174 SER A C 1
ATOM 1401 O O . SER A 1 174 ? -16.677 -0.712 4.308 1.00 94.62 174 SER A O 1
ATOM 1403 N N . ASP A 1 175 ? -16.281 -0.747 2.097 1.00 95.19 175 ASP A N 1
ATOM 1404 C CA . ASP A 1 175 ? -14.827 -0.818 2.250 1.00 95.19 175 ASP A CA 1
ATOM 1405 C C . ASP A 1 175 ? -14.269 0.448 2.884 1.00 95.19 175 ASP A C 1
ATOM 1407 O O . ASP A 1 175 ? -13.381 0.359 3.728 1.00 95.19 175 ASP A O 1
ATOM 1411 N N . TRP A 1 176 ? -14.817 1.615 2.539 1.00 95.31 176 TRP A N 1
ATOM 1412 C CA . TRP A 1 176 ? -14.444 2.878 3.162 1.00 95.31 176 TRP A CA 1
ATOM 1413 C C . TRP A 1 176 ? -14.678 2.855 4.674 1.00 95.31 176 TRP A C 1
ATOM 1415 O O . TRP A 1 176 ? -13.789 3.230 5.439 1.00 95.31 176 TRP A O 1
ATOM 1425 N N . GLN A 1 177 ? -15.824 2.340 5.129 1.00 95.50 177 GLN A N 1
ATOM 1426 C CA . GLN A 1 177 ? -16.117 2.200 6.560 1.00 95.50 177 GLN A CA 1
ATOM 1427 C C . GLN A 1 177 ? -15.122 1.259 7.264 1.00 95.50 177 GLN A C 1
ATOM 1429 O O . GLN A 1 177 ? -14.634 1.569 8.355 1.00 95.50 177 GLN A O 1
ATOM 1434 N N . CYS A 1 178 ? -14.777 0.128 6.640 1.00 96.25 178 CYS A N 1
ATOM 1435 C CA . CYS A 1 178 ? -13.767 -0.803 7.158 1.00 96.25 178 CYS A CA 1
ATOM 1436 C C . CYS A 1 178 ? -12.371 -0.153 7.225 1.00 96.25 178 CYS A C 1
ATOM 1438 O O . CYS A 1 178 ? -11.700 -0.183 8.263 1.00 96.25 178 CYS A O 1
ATOM 1440 N N . LEU A 1 179 ? -11.959 0.518 6.150 1.00 96.38 179 LEU A N 1
ATOM 1441 C CA . LEU A 1 179 ? -10.686 1.226 6.050 1.00 96.38 179 LEU A CA 1
ATOM 1442 C C . LEU A 1 179 ? -10.579 2.351 7.084 1.00 96.38 179 LEU A C 1
ATOM 1444 O O . LEU A 1 179 ? -9.564 2.447 7.769 1.00 96.38 179 LEU A O 1
ATOM 1448 N N . GLN A 1 180 ? -11.628 3.148 7.276 1.00 95.56 180 GLN A N 1
ATOM 1449 C CA . GLN A 1 180 ? -11.653 4.213 8.280 1.00 95.56 180 GLN A CA 1
ATOM 1450 C C . GLN A 1 180 ? -11.584 3.669 9.710 1.00 95.56 180 GLN A C 1
ATOM 1452 O O . GLN A 1 180 ? -10.990 4.289 10.594 1.00 95.56 180 GLN A O 1
ATOM 1457 N N . ARG A 1 181 ? -12.181 2.504 9.964 1.00 94.19 181 ARG A N 1
ATOM 1458 C CA . ARG A 1 181 ? -12.214 1.924 11.307 1.00 94.19 181 ARG A CA 1
ATOM 1459 C C . ARG A 1 181 ? -10.904 1.244 11.690 1.00 94.19 181 ARG A C 1
ATOM 1461 O O . ARG A 1 181 ? -10.466 1.376 12.831 1.00 94.19 181 ARG A O 1
ATOM 1468 N N . HIS A 1 182 ? -10.317 0.479 10.774 1.00 94.25 182 HIS A N 1
ATOM 1469 C CA . HIS A 1 182 ? -9.179 -0.388 11.083 1.00 94.25 182 HIS A CA 1
ATOM 1470 C C . HIS A 1 182 ? -8.116 -0.468 9.979 1.00 94.25 182 HIS A C 1
ATOM 1472 O O . HIS A 1 182 ? -7.152 -1.204 10.142 1.00 94.25 182 HIS A O 1
ATOM 1478 N N . GLY A 1 183 ? -8.229 0.269 8.875 1.00 94.75 183 GLY A N 1
ATOM 1479 C CA . GLY A 1 183 ? -7.198 0.306 7.825 1.00 94.75 183 GLY A CA 1
ATOM 1480 C C . GLY A 1 183 ? -7.123 -0.937 6.937 1.00 94.75 183 GLY A C 1
ATOM 1481 O O . GLY A 1 183 ? -6.159 -1.087 6.187 1.00 94.75 183 GLY A O 1
ATOM 1482 N N . PHE A 1 184 ? -8.124 -1.816 7.001 1.00 95.94 184 PHE A N 1
ATOM 1483 C CA . PHE A 1 184 ? -8.203 -3.030 6.181 1.00 95.94 184 PHE A CA 1
ATOM 1484 C C . PHE A 1 184 ? -9.477 -3.001 5.345 1.00 95.94 184 PHE A C 1
ATOM 1486 O O . PHE A 1 184 ? -10.495 -2.488 5.811 1.00 95.94 184 PHE A O 1
ATOM 1493 N N . PHE A 1 185 ? -9.432 -3.579 4.147 1.00 95.62 185 PHE A N 1
ATOM 1494 C CA . PHE A 1 185 ? -10.651 -3.827 3.376 1.00 95.62 185 PHE A CA 1
ATOM 1495 C C . PHE A 1 185 ? -11.534 -4.834 4.116 1.00 95.62 185 PHE A C 1
ATOM 1497 O O . PHE A 1 185 ? -11.036 -5.659 4.892 1.00 95.62 185 PHE A O 1
ATOM 1504 N N . CYS A 1 186 ? -12.849 -4.791 3.893 1.00 94.44 186 CYS A N 1
ATOM 1505 C CA . CYS A 1 186 ? -13.750 -5.668 4.638 1.00 94.44 186 CYS A CA 1
ATOM 1506 C C . CYS A 1 186 ? -13.445 -7.152 4.371 1.00 94.44 186 CYS A C 1
ATOM 1508 O O . CYS A 1 186 ? -13.509 -7.974 5.286 1.00 94.44 186 CYS A O 1
ATOM 1510 N N . ASP A 1 187 ? -13.040 -7.490 3.144 1.00 94.00 187 ASP A N 1
ATOM 1511 C CA . ASP A 1 187 ? -12.702 -8.855 2.737 1.00 94.00 187 ASP A CA 1
ATOM 1512 C C . ASP A 1 187 ? -11.349 -9.353 3.287 1.00 94.00 187 ASP A C 1
ATOM 1514 O O . ASP A 1 187 ? -11.124 -10.561 3.399 1.00 94.00 187 ASP A O 1
ATOM 1518 N N . GLU A 1 188 ? -10.441 -8.450 3.669 1.00 92.56 188 GLU A N 1
ATOM 1519 C CA . GLU A 1 188 ? -9.150 -8.805 4.279 1.00 92.56 188 GLU A CA 1
ATOM 1520 C C . GLU A 1 188 ? -9.329 -9.352 5.702 1.00 92.56 188 GLU A C 1
ATOM 1522 O O . GLU A 1 188 ? -8.576 -10.229 6.124 1.00 92.56 188 GLU A O 1
ATOM 1527 N N . VAL A 1 189 ? -10.342 -8.863 6.424 1.00 94.62 189 VAL A N 1
ATOM 1528 C CA . VAL A 1 189 ? -10.625 -9.218 7.827 1.00 94.62 189 VAL A CA 1
ATOM 1529 C C . VAL A 1 189 ? -11.916 -10.026 8.003 1.00 94.62 189 VAL A C 1
ATOM 1531 O O . VAL A 1 189 ? -12.411 -10.195 9.123 1.00 94.62 189 VAL A O 1
ATOM 1534 N N . ALA A 1 190 ? -12.496 -10.511 6.905 1.00 94.00 190 ALA A N 1
ATOM 1535 C CA . ALA A 1 190 ? -13.695 -11.346 6.929 1.00 94.00 190 ALA A CA 1
ATOM 1536 C C . ALA A 1 190 ? -13.388 -12.805 7.302 1.00 94.00 190 ALA A C 1
ATOM 1538 O O . ALA A 1 190 ? -14.210 -13.453 7.945 1.00 94.00 190 ALA A O 1
ATOM 1539 N N . VAL A 1 191 ? -12.212 -13.312 6.915 1.00 96.00 191 VAL A N 1
ATOM 1540 C CA . VAL A 1 191 ? -11.873 -14.740 6.990 1.00 96.00 191 VAL A CA 1
ATOM 1541 C C . VAL A 1 191 ? -10.697 -14.979 7.935 1.00 96.00 191 VAL A C 1
ATOM 1543 O O . VAL A 1 191 ? -9.589 -14.503 7.692 1.00 96.00 191 VAL A O 1
ATOM 1546 N N . GLU A 1 192 ? -10.918 -15.789 8.972 1.00 96.88 192 GLU A N 1
ATOM 1547 C CA . GLU A 1 192 ? -9.934 -16.051 10.033 1.00 96.88 192 GLU A CA 1
ATOM 1548 C C . GLU A 1 192 ? -8.622 -16.647 9.508 1.00 96.88 192 GLU A C 1
ATOM 1550 O O . GLU A 1 192 ? -7.534 -16.203 9.879 1.00 96.88 192 GLU A O 1
ATOM 1555 N N . SER A 1 193 ? -8.711 -17.601 8.577 1.00 95.88 193 SER A N 1
ATOM 1556 C CA . SER A 1 193 ? -7.533 -18.231 7.972 1.00 95.88 193 SER A CA 1
ATOM 1557 C C . SER A 1 193 ? -6.654 -17.228 7.223 1.00 95.88 193 SER A C 1
ATOM 1559 O O . SER A 1 193 ? -5.432 -17.336 7.278 1.00 95.88 193 SER A O 1
ATOM 1561 N N . ARG A 1 194 ? -7.250 -16.212 6.584 1.00 94.69 194 ARG A N 1
ATOM 1562 C CA . ARG A 1 194 ? -6.515 -15.146 5.890 1.00 94.69 194 ARG A CA 1
ATOM 1563 C C . ARG A 1 194 ? -5.784 -14.239 6.882 1.00 94.69 194 ARG A C 1
ATOM 1565 O O . ARG A 1 194 ? -4.614 -13.935 6.662 1.00 94.69 194 ARG A O 1
ATOM 1572 N N . CYS A 1 195 ? -6.427 -13.846 7.983 1.00 95.75 195 CYS A N 1
ATOM 1573 C CA . CYS A 1 195 ? -5.791 -13.044 9.034 1.00 95.75 195 CYS A CA 1
ATOM 1574 C C . CYS A 1 195 ? -4.591 -13.775 9.649 1.00 95.75 195 CYS A C 1
ATOM 1576 O O . CYS A 1 195 ? -3.493 -13.215 9.732 1.00 95.75 195 CYS A O 1
ATOM 1578 N N . GLN A 1 196 ? -4.775 -15.054 9.990 1.00 95.69 196 GLN A N 1
ATOM 1579 C CA . GLN A 1 196 ? -3.708 -15.877 10.546 1.00 95.69 196 GLN A CA 1
ATOM 1580 C C . GLN A 1 196 ? -2.569 -16.085 9.539 1.00 95.69 196 GLN A C 1
ATOM 1582 O O . GLN A 1 196 ? -1.407 -15.961 9.915 1.00 95.69 196 GLN A O 1
ATOM 1587 N N . ALA A 1 197 ? -2.878 -16.344 8.265 1.00 93.25 197 ALA A N 1
ATOM 1588 C CA . ALA A 1 197 ? -1.866 -16.557 7.233 1.00 93.25 197 ALA A CA 1
ATOM 1589 C C . ALA A 1 197 ? -1.049 -15.292 6.924 1.00 93.25 197 ALA A C 1
ATOM 1591 O O . ALA A 1 197 ? 0.167 -15.370 6.799 1.00 93.25 197 ALA A O 1
ATOM 1592 N N . LEU A 1 198 ? -1.690 -14.123 6.818 1.00 92.75 198 LEU A N 1
ATOM 1593 C CA . LEU A 1 198 ? -1.007 -12.889 6.411 1.00 92.75 198 LEU A CA 1
ATOM 1594 C C . LEU A 1 198 ? -0.331 -12.158 7.577 1.00 92.75 198 LEU A C 1
ATOM 1596 O O . LEU A 1 198 ? 0.732 -11.560 7.394 1.00 92.75 198 LEU A O 1
ATOM 1600 N N . TYR A 1 199 ? -0.938 -12.176 8.766 1.00 94.06 199 TYR A N 1
ATOM 1601 C CA . TYR A 1 199 ? -0.485 -11.391 9.922 1.00 94.06 199 TYR A CA 1
ATOM 1602 C C . TYR A 1 199 ? 0.013 -12.252 11.088 1.00 94.06 199 TYR A C 1
ATOM 1604 O O . TYR A 1 199 ? 0.687 -11.728 11.977 1.00 94.06 199 TYR A O 1
ATOM 1612 N N . GLY A 1 200 ? -0.293 -13.553 11.112 1.00 95.12 200 GLY A N 1
ATOM 1613 C CA . GLY A 1 200 ? -0.038 -14.409 12.275 1.00 95.12 200 GLY A CA 1
ATOM 1614 C C . GLY A 1 200 ? -0.901 -14.048 13.487 1.00 95.12 200 GLY A C 1
ATOM 1615 O O . GLY A 1 200 ? -0.489 -14.293 14.619 1.00 95.12 200 GLY A O 1
ATOM 1616 N N . GLN A 1 201 ? -2.046 -13.397 13.264 1.00 95.62 201 GLN A N 1
ATOM 1617 C CA . GLN A 1 201 ? -2.935 -12.888 14.308 1.00 95.62 201 GLN A CA 1
ATOM 1618 C C . GLN A 1 201 ? -4.397 -13.160 13.950 1.00 95.62 201 GLN A C 1
ATOM 1620 O O . GLN A 1 201 ? -4.739 -13.153 12.763 1.00 95.62 201 GLN A O 1
ATOM 1625 N N . PRO A 1 202 ? -5.275 -13.313 14.956 1.00 96.88 202 PRO A N 1
ATOM 1626 C CA . PRO A 1 202 ? -6.689 -13.512 14.700 1.00 96.88 202 PRO A CA 1
ATOM 1627 C C . PRO A 1 202 ? -7.355 -12.242 14.158 1.00 96.88 202 PRO A C 1
ATOM 1629 O O . PRO A 1 202 ? -6.954 -11.120 14.501 1.00 96.88 202 PRO A O 1
ATOM 1632 N N . CYS A 1 203 ? -8.423 -12.384 13.365 1.00 97.06 203 CYS A N 1
ATOM 1633 C CA . CYS A 1 203 ? -9.091 -11.221 12.764 1.00 97.06 203 CYS A CA 1
ATOM 1634 C C . CYS A 1 203 ? -9.666 -10.268 13.823 1.00 97.06 203 CYS A C 1
ATOM 1636 O O . CYS A 1 203 ? -9.767 -9.064 13.590 1.00 97.06 203 CYS A O 1
ATOM 1638 N N . SER A 1 204 ? -10.032 -10.775 15.003 1.00 96.31 204 SER A N 1
ATOM 1639 C CA . SER A 1 204 ? -10.514 -9.955 16.120 1.00 96.31 204 SER A CA 1
ATOM 1640 C C . SER A 1 204 ? -9.453 -8.978 16.637 1.00 96.31 204 SER A C 1
ATOM 1642 O O . SER A 1 204 ? -9.788 -7.850 16.999 1.00 96.31 204 SER A O 1
ATOM 1644 N N . VAL A 1 205 ? -8.173 -9.362 16.625 1.00 95.88 205 VAL A N 1
ATOM 1645 C CA . VAL A 1 205 ? -7.061 -8.467 16.974 1.00 95.88 205 VAL A CA 1
ATOM 1646 C C . VAL A 1 205 ? -6.878 -7.423 15.876 1.00 95.88 205 VAL A C 1
ATOM 1648 O O . VAL A 1 205 ? -6.799 -6.234 16.180 1.00 95.88 205 VAL A O 1
ATOM 1651 N N . LEU A 1 206 ? -6.929 -7.835 14.605 1.00 96.31 206 LEU A N 1
ATOM 1652 C CA . LEU A 1 206 ? -6.838 -6.915 13.467 1.00 96.31 206 LEU A CA 1
ATOM 1653 C C . LEU A 1 206 ? -8.016 -5.939 13.382 1.00 96.31 206 LEU A C 1
ATOM 1655 O O . LEU A 1 206 ? -7.840 -4.829 12.918 1.00 96.31 206 LEU A O 1
ATOM 1659 N N . LYS A 1 207 ? -9.221 -6.279 13.836 1.00 96.00 207 LYS A N 1
ATOM 1660 C CA . LYS A 1 207 ? -10.347 -5.322 13.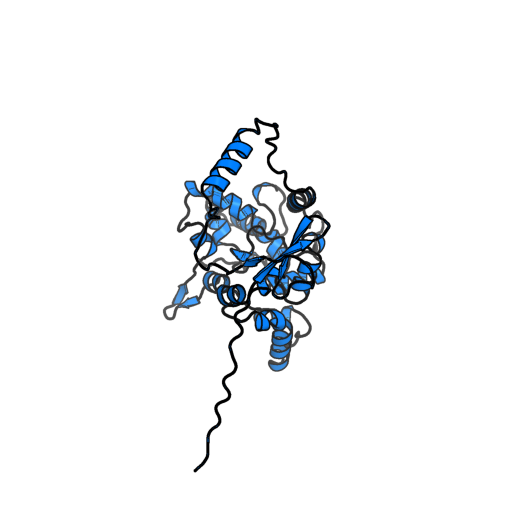846 1.00 96.00 207 LYS A CA 1
ATOM 1661 C C . LYS A 1 207 ? -10.249 -4.302 14.981 1.00 96.00 207 LYS A C 1
ATOM 1663 O O . LYS A 1 207 ? -10.802 -3.211 14.874 1.00 96.00 207 LYS A O 1
ATOM 1668 N N . ASN A 1 208 ? -9.545 -4.648 16.058 1.00 96.00 208 ASN A N 1
ATOM 1669 C CA . ASN A 1 208 ? -9.472 -3.855 17.286 1.00 96.00 208 ASN A CA 1
ATOM 1670 C C . ASN A 1 208 ? -8.101 -3.202 17.517 1.00 96.00 208 ASN A C 1
ATOM 1672 O O . ASN A 1 208 ? -7.870 -2.614 18.573 1.00 96.00 208 ASN A O 1
ATOM 1676 N N . TRP A 1 209 ? -7.171 -3.287 16.563 1.00 95.88 209 TRP A N 1
ATOM 1677 C CA . TRP A 1 209 ? -5.800 -2.827 16.789 1.00 95.88 209 TRP A CA 1
ATOM 1678 C C . TRP A 1 209 ? -5.707 -1.326 17.073 1.00 95.88 209 TRP A C 1
ATOM 1680 O O . TRP A 1 209 ? -4.865 -0.927 17.866 1.00 95.88 209 TRP A O 1
ATOM 1690 N N . VAL A 1 210 ? -6.575 -0.498 16.480 1.00 95.25 210 VAL A N 1
ATOM 1691 C CA . VAL A 1 210 ? -6.553 0.964 16.663 1.00 95.25 210 VAL A CA 1
ATOM 1692 C C . VAL A 1 210 ? -6.797 1.341 18.123 1.00 95.25 210 VAL A C 1
ATOM 1694 O O . VAL A 1 210 ? -6.042 2.126 18.697 1.00 95.25 210 VAL A O 1
ATOM 1697 N N . SER A 1 211 ? -7.814 0.753 18.762 1.00 93.81 211 SER A N 1
ATOM 1698 C CA . SER A 1 211 ? -8.092 1.019 20.177 1.00 93.81 211 SER A CA 1
ATOM 1699 C C . SER A 1 211 ? -6.965 0.495 21.068 1.00 93.81 211 SER A C 1
ATOM 1701 O O . SER A 1 211 ? -6.530 1.190 21.985 1.00 93.81 211 SER A O 1
ATOM 1703 N N . GLN A 1 212 ? -6.416 -0.683 20.756 1.00 94.44 212 GLN A N 1
ATOM 1704 C CA . GLN A 1 212 ? -5.272 -1.242 21.480 1.00 94.44 212 GLN A CA 1
ATOM 1705 C C . GLN A 1 212 ? -4.005 -0.389 21.333 1.00 94.44 212 GLN A C 1
ATOM 1707 O O . GLN A 1 212 ? -3.289 -0.189 22.312 1.00 94.44 212 GLN A O 1
ATOM 1712 N N . ALA A 1 213 ? -3.734 0.142 20.142 1.00 94.31 213 ALA A N 1
ATOM 1713 C CA . ALA A 1 213 ? -2.590 1.000 19.858 1.00 94.31 213 ALA A CA 1
ATOM 1714 C C . ALA A 1 213 ? -2.668 2.316 20.641 1.00 94.31 213 ALA A C 1
ATOM 1716 O O . ALA A 1 213 ? -1.684 2.713 21.267 1.00 94.31 213 ALA A O 1
ATOM 1717 N N . ARG A 1 214 ? -3.850 2.944 20.686 1.00 93.25 214 ARG A N 1
ATOM 1718 C CA . ARG A 1 214 ? -4.096 4.149 21.494 1.00 93.25 214 ARG A CA 1
ATOM 1719 C C . ARG A 1 214 ? -3.887 3.890 22.984 1.00 93.25 214 ARG A C 1
ATOM 1721 O O . ARG A 1 214 ? -3.147 4.631 23.627 1.00 93.25 214 ARG A O 1
ATOM 1728 N N . MET A 1 215 ? -4.454 2.802 23.514 1.00 93.31 215 MET A N 1
ATOM 1729 C CA . MET A 1 215 ? -4.248 2.415 24.916 1.00 93.31 215 MET A CA 1
ATOM 1730 C C . MET A 1 215 ? -2.763 2.195 25.232 1.00 93.31 215 MET A C 1
ATOM 1732 O O . MET A 1 215 ? -2.273 2.679 26.249 1.00 93.31 215 MET A O 1
ATOM 1736 N N . ARG A 1 216 ? -2.022 1.509 24.351 1.00 93.69 216 ARG A N 1
ATOM 1737 C CA . ARG A 1 216 ? -0.575 1.290 24.521 1.00 93.69 216 ARG A CA 1
ATOM 1738 C C . ARG A 1 216 ? 0.214 2.596 24.501 1.00 93.69 216 ARG A C 1
ATOM 1740 O O . ARG A 1 216 ? 1.103 2.766 25.328 1.00 93.69 216 ARG A O 1
ATOM 1747 N N . CYS A 1 217 ? -0.126 3.522 23.607 1.00 94.25 217 CYS A N 1
ATOM 1748 C CA . CYS A 1 217 ? 0.491 4.847 23.570 1.00 94.25 217 CYS A CA 1
ATOM 1749 C C . CYS A 1 217 ? 0.291 5.598 24.895 1.00 94.25 217 CYS A C 1
ATOM 1751 O O . CYS A 1 217 ? 1.257 6.092 25.479 1.00 94.25 217 CYS A O 1
ATOM 1753 N N . GLN A 1 218 ? -0.941 5.615 25.414 1.00 92.06 218 GLN A N 1
ATOM 1754 C CA . GLN A 1 218 ? -1.271 6.273 26.682 1.00 92.06 218 GLN A CA 1
ATOM 1755 C C . GLN A 1 218 ? -0.527 5.636 27.864 1.00 92.06 218 GLN A C 1
ATOM 1757 O O . GLN A 1 218 ? 0.032 6.339 28.704 1.00 92.06 218 GLN A O 1
ATOM 1762 N N . GLN A 1 219 ? -0.448 4.302 27.902 1.00 92.94 219 GLN A N 1
ATOM 1763 C CA . GLN A 1 219 ? 0.305 3.568 28.925 1.00 92.94 219 GLN A CA 1
ATOM 1764 C C . GLN A 1 219 ? 1.806 3.888 28.897 1.00 92.94 219 GLN A C 1
ATOM 1766 O O . GLN A 1 219 ? 2.446 3.923 29.946 1.00 92.94 219 GLN A O 1
ATOM 1771 N N . GLN A 1 220 ? 2.365 4.160 27.716 1.00 91.69 220 GLN A N 1
ATOM 1772 C CA . GLN A 1 220 ? 3.770 4.537 27.539 1.00 91.69 220 GLN A CA 1
ATOM 1773 C C . GLN A 1 220 ? 4.041 6.037 27.750 1.00 91.69 220 GLN A C 1
ATOM 1775 O O . GLN A 1 220 ? 5.167 6.476 27.535 1.00 91.69 220 GLN A O 1
ATOM 1780 N N . ARG A 1 221 ? 3.046 6.821 28.201 1.00 82.56 221 ARG A N 1
ATOM 1781 C CA . ARG A 1 221 ? 3.135 8.285 28.374 1.00 82.56 221 ARG A CA 1
ATOM 1782 C C . ARG A 1 221 ? 3.549 9.018 27.089 1.00 82.56 221 ARG A C 1
ATOM 1784 O O . ARG A 1 221 ? 4.299 9.991 27.146 1.00 82.56 221 ARG A O 1
ATOM 1791 N N . GLY A 1 222 ? 3.074 8.542 25.935 1.00 81.94 222 GLY A N 1
ATOM 1792 C CA . GLY A 1 222 ? 3.237 9.255 24.668 1.00 81.94 222 GLY A CA 1
ATOM 1793 C C . GLY A 1 222 ? 2.523 10.611 24.691 1.00 81.94 222 GLY A C 1
ATOM 1794 O O . GLY A 1 222 ? 1.486 10.756 25.335 1.00 81.94 222 GLY A O 1
ATOM 1795 N N . THR A 1 223 ? 3.081 11.602 23.997 1.00 78.75 223 THR A N 1
ATOM 1796 C CA . THR A 1 223 ? 2.557 12.979 23.960 1.00 78.75 223 THR A CA 1
ATOM 1797 C C . THR A 1 223 ? 1.379 13.152 23.003 1.00 78.75 223 THR A C 1
ATOM 1799 O O . THR A 1 223 ? 0.494 13.949 23.284 1.00 78.75 223 THR A O 1
ATOM 1802 N N . ASP A 1 224 ? 1.320 12.362 21.925 1.00 87.94 224 ASP A N 1
ATOM 1803 C CA . ASP A 1 224 ? 0.399 12.582 20.797 1.00 87.94 224 ASP A CA 1
ATOM 1804 C C . ASP A 1 224 ? -0.518 11.377 20.540 1.00 87.94 224 ASP A C 1
ATOM 1806 O O . ASP A 1 224 ? -0.742 10.961 19.404 1.00 87.94 224 ASP A O 1
ATOM 1810 N N . CYS A 1 225 ? -1.044 10.764 21.603 1.00 89.25 225 CYS A N 1
ATOM 1811 C CA . CYS A 1 225 ? -1.843 9.538 21.488 1.00 89.25 225 CYS A CA 1
ATOM 1812 C C . CYS A 1 225 ? -3.233 9.737 20.860 1.00 89.25 225 CYS A C 1
ATOM 1814 O O . CYS A 1 225 ? -3.864 8.756 20.458 1.00 89.25 225 CYS A O 1
ATOM 1816 N N . ASP A 1 226 ? -3.694 10.982 20.740 1.00 87.81 226 ASP A N 1
ATOM 1817 C CA . ASP A 1 226 ? -4.937 11.321 20.041 1.00 87.81 226 ASP A CA 1
ATOM 1818 C C . ASP A 1 226 ? -4.753 11.330 18.517 1.00 87.81 226 ASP A C 1
ATOM 1820 O O . ASP A 1 226 ? -5.703 11.094 17.769 1.00 87.81 226 ASP A O 1
ATOM 1824 N N . GLN A 1 227 ? -3.515 11.510 18.046 1.00 89.69 227 GLN A N 1
ATOM 1825 C CA . GLN A 1 227 ? -3.173 11.519 16.630 1.00 89.69 227 GLN A CA 1
ATOM 1826 C C . GLN A 1 227 ? -2.602 10.173 16.187 1.00 89.69 227 GLN A C 1
ATOM 1828 O O . GLN A 1 227 ? -1.826 9.533 16.894 1.00 89.69 227 GLN A O 1
ATOM 1833 N N . VAL A 1 228 ? -2.943 9.745 14.968 1.00 89.81 228 VAL A N 1
ATOM 1834 C CA . VAL A 1 228 ? -2.456 8.473 14.401 1.00 89.81 228 VAL A CA 1
ATOM 1835 C C . VAL A 1 228 ? -0.931 8.390 14.332 1.00 89.81 228 VAL A C 1
ATOM 1837 O O . VAL A 1 228 ? -0.348 7.319 14.496 1.00 89.81 228 VAL A O 1
ATOM 1840 N N . THR A 1 229 ? -0.264 9.528 14.167 1.00 88.25 229 THR A N 1
ATOM 1841 C CA . THR A 1 229 ? 1.195 9.655 14.153 1.00 88.25 229 THR A CA 1
ATOM 1842 C C . THR A 1 229 ? 1.854 9.153 15.438 1.00 88.25 229 THR A C 1
ATOM 1844 O O . THR A 1 229 ? 2.939 8.582 15.345 1.00 88.25 229 THR A O 1
ATOM 1847 N N . GLY A 1 230 ? 1.197 9.289 16.597 1.00 88.94 230 GLY A N 1
ATOM 1848 C CA . GLY A 1 230 ? 1.727 8.876 17.900 1.00 88.94 230 GLY A CA 1
ATOM 1849 C C . GLY A 1 230 ? 1.634 7.375 18.193 1.00 88.94 230 GLY A C 1
ATOM 1850 O O . GLY A 1 230 ? 2.320 6.885 19.092 1.00 88.94 230 GLY A O 1
ATOM 1851 N N . TRP A 1 231 ? 0.810 6.624 17.453 1.00 92.19 231 TRP A N 1
ATOM 1852 C CA . TRP A 1 231 ? 0.584 5.191 17.703 1.00 92.19 231 TRP A CA 1
ATOM 1853 C C . TRP A 1 231 ? 0.645 4.293 16.462 1.00 92.19 231 TRP A C 1
ATOM 1855 O O . TRP A 1 231 ? 0.519 3.070 16.586 1.00 92.19 231 TRP A O 1
ATOM 1865 N N . LYS A 1 232 ? 0.907 4.841 15.269 1.00 89.81 232 LYS A N 1
ATOM 1866 C CA . LYS A 1 232 ? 1.068 4.057 14.030 1.00 89.81 232 LYS A CA 1
ATOM 1867 C C . LYS A 1 232 ? 2.183 3.007 14.095 1.00 89.81 232 LYS A C 1
ATOM 1869 O O . LYS A 1 232 ? 2.125 2.027 13.357 1.00 89.81 232 LYS A O 1
ATOM 1874 N N . GLN A 1 233 ? 3.167 3.150 14.990 1.00 89.00 233 GLN A N 1
ATOM 1875 C CA . GLN A 1 233 ? 4.203 2.133 15.221 1.00 89.00 233 GLN A CA 1
ATOM 1876 C C . GLN A 1 233 ? 3.646 0.800 15.746 1.00 89.00 233 GLN A C 1
ATOM 1878 O O . GLN A 1 233 ? 4.304 -0.228 15.614 1.00 89.00 233 GLN A O 1
ATOM 1883 N N . PHE A 1 234 ? 2.437 0.796 16.318 1.00 92.50 234 PHE A N 1
ATOM 1884 C CA . PHE A 1 234 ? 1.764 -0.416 16.791 1.00 92.50 234 PHE A CA 1
ATOM 1885 C C . PHE A 1 234 ? 0.870 -1.072 15.729 1.00 92.50 234 PHE A C 1
ATOM 1887 O O . PHE A 1 234 ? 0.193 -2.055 16.038 1.00 92.50 234 PHE A O 1
ATOM 1894 N N . ARG A 1 235 ? 0.836 -0.536 14.500 1.00 94.06 235 ARG A N 1
ATOM 1895 C CA . ARG A 1 235 ? 0.033 -1.079 13.399 1.00 94.06 235 ARG A CA 1
ATOM 1896 C C . ARG A 1 235 ? 0.390 -2.549 13.144 1.00 94.06 235 ARG A C 1
ATOM 1898 O O . ARG A 1 235 ? 1.578 -2.865 13.054 1.00 94.06 235 ARG A O 1
ATOM 1905 N N . PRO A 1 236 ? -0.601 -3.442 12.963 1.00 94.75 236 PRO A N 1
ATOM 1906 C CA . PRO A 1 236 ? -0.348 -4.803 12.521 1.00 94.75 236 PRO A CA 1
ATOM 1907 C C . PRO A 1 236 ? 0.409 -4.821 11.192 1.00 94.75 236 PRO A C 1
ATOM 1909 O O . PRO A 1 236 ? 0.052 -4.141 10.229 1.00 94.75 236 PRO A O 1
ATOM 1912 N N . VAL A 1 237 ? 1.469 -5.619 11.150 1.00 92.62 237 VAL A N 1
ATOM 1913 C CA . VAL A 1 237 ? 2.379 -5.724 10.010 1.00 92.62 237 VAL A CA 1
ATOM 1914 C C . VAL A 1 237 ? 2.258 -7.132 9.442 1.00 92.62 237 VAL A C 1
ATOM 1916 O O . VAL A 1 237 ? 2.301 -8.097 10.209 1.00 92.62 237 VAL A O 1
ATOM 1919 N N . THR A 1 238 ? 2.105 -7.272 8.124 1.00 92.88 238 THR A N 1
ATOM 1920 C CA . THR A 1 238 ? 2.079 -8.604 7.503 1.00 92.88 238 THR A CA 1
ATOM 1921 C C . THR A 1 238 ? 3.432 -9.299 7.661 1.00 92.88 238 THR A C 1
ATOM 1923 O O . THR A 1 238 ? 4.465 -8.648 7.847 1.00 92.88 238 THR A O 1
ATOM 1926 N N . LEU A 1 239 ? 3.438 -10.631 7.587 1.00 91.25 239 LEU A N 1
ATOM 1927 C CA . LEU A 1 239 ? 4.670 -11.424 7.529 1.00 91.25 239 LEU A CA 1
ATOM 1928 C C . LEU A 1 239 ? 5.541 -10.975 6.347 1.00 91.25 239 LEU A C 1
ATOM 1930 O O . LEU A 1 239 ? 6.685 -10.581 6.558 1.00 91.25 239 LEU A O 1
ATOM 1934 N N . ALA A 1 240 ? 4.950 -10.874 5.153 1.00 91.88 240 ALA A N 1
ATOM 1935 C CA . ALA A 1 240 ? 5.636 -10.405 3.950 1.00 91.88 240 ALA A CA 1
ATOM 1936 C C . ALA A 1 240 ? 6.254 -9.004 4.109 1.00 91.88 240 ALA A C 1
ATOM 1938 O O . ALA A 1 240 ? 7.394 -8.781 3.710 1.00 91.88 240 ALA A O 1
ATOM 1939 N N . GLN A 1 241 ? 5.546 -8.060 4.742 1.00 92.62 241 GLN A N 1
ATOM 1940 C CA . GLN A 1 241 ? 6.100 -6.729 4.992 1.00 92.62 241 GLN A CA 1
ATOM 1941 C C . GLN A 1 241 ? 7.283 -6.781 5.968 1.00 92.62 241 GLN A C 1
ATOM 1943 O O . GLN A 1 241 ? 8.267 -6.071 5.761 1.00 92.62 241 GLN A O 1
ATOM 1948 N N . ARG A 1 242 ? 7.191 -7.567 7.050 1.00 90.38 242 ARG A N 1
ATOM 1949 C CA . ARG A 1 242 ? 8.291 -7.703 8.021 1.00 90.38 242 ARG A CA 1
ATOM 1950 C C . ARG A 1 242 ? 9.536 -8.286 7.367 1.00 90.38 242 ARG A C 1
ATOM 1952 O O . ARG A 1 242 ? 10.631 -7.793 7.605 1.00 90.38 242 ARG A O 1
ATOM 1959 N N . GLU A 1 243 ? 9.352 -9.298 6.532 1.00 90.94 243 GLU A N 1
ATOM 1960 C CA . GLU A 1 243 ? 10.446 -9.963 5.834 1.00 90.94 243 GLU A CA 1
ATOM 1961 C C . GLU A 1 243 ? 11.079 -9.074 4.759 1.00 90.94 243 GLU A C 1
ATOM 1963 O O . GLU A 1 243 ? 12.304 -9.027 4.662 1.00 90.94 243 GLU A O 1
ATOM 1968 N N . LYS A 1 244 ? 10.287 -8.273 4.035 1.00 90.94 244 LYS A N 1
ATOM 1969 C CA . LYS A 1 244 ? 10.824 -7.285 3.089 1.00 90.94 244 LYS A CA 1
ATOM 1970 C C . LYS A 1 244 ? 11.543 -6.128 3.785 1.00 90.94 244 LYS A C 1
ATOM 1972 O O . LYS A 1 244 ? 12.582 -5.684 3.311 1.00 90.94 244 LYS A O 1
ATOM 1977 N N . ALA A 1 245 ? 11.009 -5.635 4.905 1.00 87.81 245 ALA A N 1
ATOM 1978 C CA . ALA A 1 245 ? 11.671 -4.599 5.708 1.00 87.81 245 ALA A CA 1
ATOM 1979 C C . ALA A 1 245 ? 13.006 -5.087 6.301 1.00 87.81 245 ALA A C 1
ATOM 1981 O O . ALA A 1 245 ? 13.887 -4.279 6.591 1.00 87.81 245 ALA A O 1
ATOM 1982 N N . GLY A 1 246 ? 13.140 -6.405 6.439 1.00 85.88 246 GLY A N 1
ATOM 1983 C CA . GLY A 1 246 ? 14.364 -7.089 6.792 1.00 85.88 246 GLY A CA 1
ATOM 1984 C C . GLY A 1 246 ? 14.575 -7.253 8.293 1.00 85.88 246 GLY A C 1
ATOM 1985 O O . GLY A 1 246 ? 14.163 -6.432 9.116 1.00 85.88 246 GLY A O 1
ATOM 1986 N N . ALA A 1 247 ? 15.255 -8.339 8.653 1.00 76.00 247 ALA A N 1
ATOM 1987 C CA . ALA A 1 247 ? 15.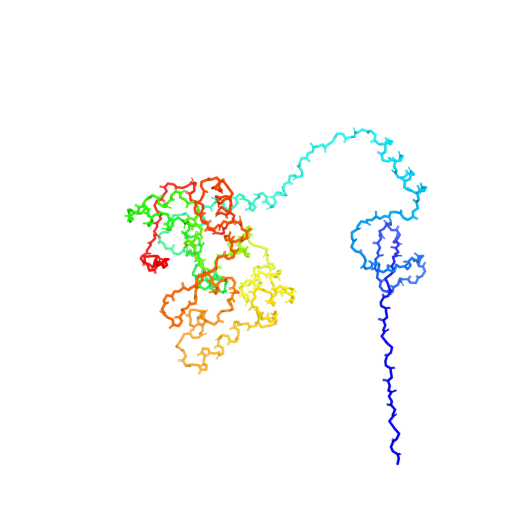684 -8.614 10.018 1.00 76.00 247 ALA A CA 1
ATOM 1988 C C . ALA A 1 247 ? 17.194 -8.398 10.150 1.00 76.00 247 ALA A C 1
ATOM 1990 O O . ALA A 1 247 ? 17.975 -8.884 9.331 1.00 76.00 247 ALA A O 1
ATOM 1991 N N . ARG A 1 248 ? 17.620 -7.690 11.205 1.00 75.88 248 ARG A N 1
ATOM 1992 C CA . ARG A 1 248 ? 19.047 -7.576 11.532 1.00 75.88 248 ARG A CA 1
ATOM 1993 C C . ARG A 1 248 ? 19.575 -8.936 11.972 1.00 75.88 248 ARG A C 1
ATOM 1995 O O . ARG A 1 248 ? 19.037 -9.529 12.906 1.00 75.88 248 ARG A O 1
ATOM 2002 N N . LEU A 1 249 ? 20.631 -9.403 11.319 1.00 77.31 249 LEU A N 1
ATOM 2003 C CA . LEU A 1 249 ? 21.260 -10.675 11.650 1.00 77.31 249 LEU A CA 1
ATOM 2004 C C . LEU A 1 249 ? 22.220 -10.523 12.847 1.00 77.31 249 LEU A C 1
ATOM 2006 O O . LEU A 1 249 ? 22.851 -9.472 12.991 1.00 77.31 249 LEU A O 1
ATOM 2010 N N . PRO A 1 250 ? 22.396 -11.570 13.680 1.00 66.25 250 PRO A N 1
ATOM 2011 C CA . PRO A 1 250 ? 23.317 -11.547 14.823 1.00 66.25 250 PRO A CA 1
ATOM 2012 C C . PRO A 1 250 ? 24.784 -11.257 14.459 1.00 66.25 250 PRO A C 1
ATOM 2014 O O . PRO A 1 250 ? 25.537 -10.786 15.303 1.00 66.25 250 PRO A O 1
ATOM 2017 N N . GLY A 1 251 ? 25.186 -11.519 13.210 1.00 74.25 251 GLY A N 1
ATOM 2018 C CA . GLY A 1 251 ? 26.529 -11.247 12.680 1.00 74.25 251 GLY A CA 1
ATOM 2019 C C . GLY A 1 251 ? 26.678 -9.905 11.953 1.00 74.25 251 GLY A C 1
ATOM 2020 O O . GLY A 1 251 ? 27.709 -9.674 11.330 1.00 74.25 251 GLY A O 1
ATOM 2021 N N . GLY A 1 252 ? 25.665 -9.034 12.005 1.00 73.56 252 GLY A N 1
ATOM 2022 C CA . GLY A 1 252 ? 25.582 -7.850 11.151 1.00 73.56 252 GLY A CA 1
ATOM 2023 C C . GLY A 1 252 ? 24.946 -8.154 9.790 1.00 73.56 252 GLY A C 1
ATOM 2024 O O . GLY A 1 252 ? 24.860 -9.303 9.365 1.00 73.56 252 GLY A O 1
ATOM 2025 N N . GLY A 1 253 ? 24.451 -7.110 9.124 1.00 74.06 253 GLY A N 1
ATOM 2026 C CA . GLY A 1 253 ? 23.659 -7.226 7.895 1.00 74.06 253 GLY A CA 1
ATOM 2027 C C . GLY A 1 253 ? 22.152 -7.347 8.143 1.00 74.06 253 GLY A C 1
ATOM 2028 O O . GLY A 1 253 ? 21.688 -7.498 9.279 1.00 74.06 253 GLY A O 1
ATOM 2029 N N . VAL A 1 254 ? 21.382 -7.232 7.062 1.00 78.44 254 VAL A N 1
ATOM 2030 C CA . VAL A 1 254 ? 19.919 -7.338 7.058 1.00 78.44 254 VAL A CA 1
ATOM 2031 C C . VAL A 1 254 ? 19.535 -8.441 6.080 1.00 78.44 254 VAL A C 1
ATOM 2033 O O . VAL A 1 254 ? 19.891 -8.365 4.910 1.00 78.44 254 VAL A O 1
ATOM 2036 N N . ALA A 1 255 ? 18.829 -9.468 6.554 1.00 76.50 255 ALA A N 1
ATOM 2037 C CA . ALA A 1 255 ? 18.220 -10.459 5.672 1.00 76.50 255 ALA A CA 1
ATOM 2038 C C . ALA A 1 255 ? 16.842 -9.955 5.250 1.00 76.50 255 ALA A C 1
ATOM 2040 O O . ALA A 1 255 ? 15.980 -9.750 6.109 1.00 76.50 255 ALA A O 1
ATOM 2041 N N . THR A 1 256 ? 16.655 -9.752 3.949 1.00 86.25 256 THR A N 1
ATOM 2042 C CA . THR A 1 256 ? 15.377 -9.381 3.343 1.00 86.25 256 THR A CA 1
ATOM 2043 C C . THR A 1 256 ? 14.843 -10.541 2.512 1.00 86.25 256 THR A C 1
ATOM 2045 O O . THR A 1 256 ? 15.604 -11.297 1.909 1.00 86.25 256 THR A O 1
ATOM 2048 N N . ARG A 1 257 ? 13.519 -10.695 2.496 1.00 89.81 257 ARG A N 1
ATOM 2049 C CA . ARG A 1 257 ? 12.826 -11.640 1.621 1.00 89.81 257 ARG A CA 1
ATOM 2050 C C . ARG A 1 257 ? 11.611 -10.961 1.010 1.00 89.81 257 ARG A C 1
ATOM 2052 O O . ARG A 1 257 ? 10.784 -10.401 1.732 1.00 89.81 257 ARG A O 1
ATOM 2059 N N . ASP A 1 258 ? 11.518 -10.982 -0.315 1.00 92.06 258 ASP A N 1
ATOM 2060 C CA . ASP A 1 258 ? 10.457 -10.303 -1.050 1.00 92.06 258 ASP A CA 1
ATOM 2061 C C . ASP A 1 258 ? 9.451 -11.298 -1.636 1.00 92.06 258 ASP A C 1
ATOM 2063 O O . ASP A 1 258 ? 9.602 -11.785 -2.753 1.00 92.06 258 ASP A O 1
ATOM 2067 N N . HIS A 1 259 ? 8.371 -11.536 -0.891 1.00 92.75 259 HIS A N 1
ATOM 2068 C CA . HIS A 1 259 ? 7.284 -12.428 -1.309 1.00 92.75 259 HIS A CA 1
ATOM 2069 C C . HIS A 1 259 ? 6.623 -12.027 -2.629 1.00 92.75 259 HIS A C 1
ATOM 2071 O O . HIS A 1 259 ? 6.134 -12.901 -3.332 1.00 92.75 259 HIS A O 1
ATOM 2077 N N . LEU A 1 260 ? 6.604 -10.735 -2.991 1.00 93.50 260 LEU A N 1
ATOM 2078 C CA . LEU A 1 260 ? 6.018 -10.319 -4.268 1.00 93.50 260 LEU A CA 1
ATOM 2079 C C . LEU A 1 260 ? 6.888 -10.796 -5.430 1.00 93.50 260 LEU A C 1
ATOM 2081 O O . LEU A 1 260 ? 6.374 -11.386 -6.371 1.00 93.50 260 LEU A O 1
ATOM 2085 N N . LEU A 1 261 ? 8.196 -10.542 -5.365 1.00 93.50 261 LEU A N 1
ATOM 2086 C CA . LEU A 1 261 ? 9.122 -10.965 -6.418 1.00 93.50 261 LEU A CA 1
ATOM 2087 C C . LEU A 1 261 ? 9.223 -12.495 -6.483 1.00 93.50 261 LEU A C 1
ATOM 2089 O O . LEU A 1 261 ? 9.218 -13.061 -7.572 1.00 93.50 261 LEU A O 1
ATOM 2093 N N . GLU A 1 262 ? 9.187 -13.173 -5.334 1.00 93.19 262 GLU A N 1
ATOM 2094 C CA . GLU A 1 262 ? 9.124 -14.637 -5.275 1.00 93.19 262 GLU A CA 1
ATOM 2095 C C . GLU A 1 262 ? 7.851 -15.207 -5.903 1.00 93.19 262 GLU A C 1
ATOM 2097 O O . GLU A 1 262 ? 7.931 -16.167 -6.668 1.00 93.19 262 GLU A O 1
ATOM 2102 N N . ALA A 1 263 ? 6.685 -14.614 -5.627 1.00 92.06 263 ALA A N 1
ATOM 2103 C CA . ALA A 1 263 ? 5.419 -15.033 -6.230 1.00 92.06 263 ALA A CA 1
ATOM 2104 C C . ALA A 1 263 ? 5.410 -14.840 -7.755 1.00 92.06 263 ALA A C 1
ATOM 2106 O O . ALA A 1 263 ? 4.751 -15.593 -8.470 1.00 92.06 263 ALA A O 1
ATOM 2107 N N . LEU A 1 264 ? 6.173 -13.864 -8.257 1.00 92.56 264 LEU A N 1
ATOM 2108 C CA . LEU A 1 264 ? 6.382 -13.630 -9.687 1.00 92.56 264 LEU A CA 1
ATOM 2109 C C . LEU A 1 264 ? 7.470 -14.534 -10.291 1.00 92.56 264 LEU A C 1
ATOM 2111 O O . LEU A 1 264 ? 7.684 -14.495 -11.500 1.00 92.56 264 LEU A O 1
ATOM 2115 N N . GLY A 1 265 ? 8.155 -15.348 -9.480 1.00 92.62 265 GLY A N 1
ATOM 2116 C CA . GLY A 1 265 ? 9.248 -16.212 -9.928 1.00 92.62 265 GLY A CA 1
ATOM 2117 C C . GLY A 1 265 ? 10.519 -15.448 -10.312 1.00 92.62 265 GLY A C 1
ATOM 2118 O O . GLY A 1 265 ? 11.317 -15.950 -11.102 1.00 92.62 265 GLY A O 1
ATOM 2119 N N . VAL A 1 266 ? 10.709 -14.241 -9.772 1.00 91.31 266 VAL A N 1
ATOM 2120 C CA . VAL A 1 266 ? 11.800 -13.334 -10.143 1.00 91.31 266 VAL A CA 1
ATOM 2121 C C . VAL A 1 266 ? 12.833 -13.268 -9.026 1.00 91.31 266 VAL A C 1
ATOM 2123 O O . VAL A 1 266 ? 12.578 -12.723 -7.955 1.00 91.31 266 VAL A O 1
ATOM 2126 N N . ALA A 1 267 ? 14.016 -13.828 -9.283 1.00 88.12 267 ALA A N 1
ATOM 2127 C CA . ALA A 1 267 ? 15.132 -13.834 -8.332 1.00 88.12 267 ALA A CA 1
ATOM 2128 C C . ALA A 1 267 ? 16.217 -12.791 -8.653 1.00 88.12 267 ALA A C 1
ATOM 2130 O O . ALA A 1 267 ? 17.012 -12.447 -7.781 1.00 88.12 267 ALA A O 1
ATOM 2131 N N . GLN A 1 268 ? 16.272 -12.311 -9.895 1.00 91.50 268 GLN A N 1
ATOM 2132 C CA . GLN A 1 268 ? 17.289 -11.384 -10.387 1.00 91.50 268 GLN A CA 1
ATOM 2133 C C . GLN A 1 268 ? 16.718 -10.505 -11.502 1.00 91.50 268 GLN A C 1
ATOM 2135 O O . GLN A 1 268 ? 15.654 -10.806 -12.042 1.00 91.50 268 GLN A O 1
ATOM 2140 N N . ASP A 1 269 ? 17.442 -9.443 -11.847 1.00 91.44 269 ASP A N 1
ATOM 2141 C CA . ASP A 1 269 ? 17.081 -8.555 -12.948 1.00 91.44 269 ASP A CA 1
ATOM 2142 C C . ASP A 1 269 ? 17.206 -9.286 -14.295 1.00 91.44 269 ASP A C 1
ATOM 2144 O O . ASP A 1 269 ? 18.304 -9.677 -14.696 1.00 91.44 269 ASP A O 1
ATOM 2148 N N . ASP A 1 270 ? 16.073 -9.508 -14.965 1.00 92.69 270 ASP A N 1
ATOM 2149 C CA . ASP A 1 270 ? 15.987 -10.225 -16.239 1.00 92.69 270 ASP A CA 1
ATOM 2150 C C . ASP A 1 270 ? 15.085 -9.467 -17.236 1.00 92.69 270 ASP A C 1
ATOM 2152 O O . ASP A 1 270 ? 13.865 -9.388 -17.028 1.00 92.69 270 ASP A O 1
ATOM 2156 N N . PRO A 1 271 ? 15.650 -8.935 -18.340 1.00 93.31 271 PRO A N 1
ATOM 2157 C CA . PRO A 1 271 ? 14.897 -8.247 -19.386 1.00 93.31 271 PRO A CA 1
ATOM 2158 C C . PRO A 1 271 ? 13.747 -9.058 -19.993 1.00 93.31 271 PRO A C 1
ATOM 2160 O O . PRO A 1 271 ? 12.751 -8.463 -20.412 1.00 93.31 271 PRO A O 1
ATOM 2163 N N . GLU A 1 272 ? 13.833 -10.394 -20.028 1.00 93.88 272 GLU A N 1
ATOM 2164 C CA . GLU A 1 272 ? 12.757 -11.244 -20.562 1.00 93.88 272 GLU A CA 1
ATOM 2165 C C . GLU A 1 272 ? 11.477 -11.147 -19.717 1.00 93.88 272 GLU A C 1
ATOM 2167 O O . GLU A 1 272 ? 10.363 -11.289 -20.227 1.00 93.88 272 GLU A O 1
ATOM 2172 N N . GLN A 1 273 ? 11.620 -10.827 -18.429 1.00 93.94 273 GLN A N 1
ATOM 2173 C CA . GLN A 1 273 ? 10.519 -10.728 -17.472 1.00 93.94 273 GLN A CA 1
ATOM 2174 C C . GLN A 1 273 ? 9.934 -9.311 -17.381 1.00 93.94 273 GLN A C 1
ATOM 2176 O O . GLN A 1 273 ? 8.862 -9.113 -16.798 1.00 93.94 273 GLN A O 1
ATOM 2181 N N . TYR A 1 274 ? 10.582 -8.312 -17.991 1.00 93.69 274 TYR A N 1
ATOM 2182 C CA . TYR A 1 274 ? 10.169 -6.908 -17.903 1.00 93.69 274 TYR A CA 1
ATOM 2183 C C . TYR A 1 274 ? 8.707 -6.664 -18.284 1.00 93.69 274 TYR A C 1
ATOM 2185 O O . TYR A 1 274 ? 8.051 -5.915 -17.557 1.00 93.69 274 TYR A O 1
ATOM 2193 N N . PRO A 1 275 ? 8.140 -7.261 -19.354 1.00 92.88 275 PRO A N 1
ATOM 2194 C CA . PRO A 1 275 ? 6.737 -7.037 -19.693 1.00 92.88 275 PRO A CA 1
ATOM 2195 C C . PRO A 1 275 ? 5.777 -7.367 -18.538 1.00 92.88 275 PRO A C 1
ATOM 2197 O O . PRO A 1 275 ? 4.878 -6.576 -18.251 1.00 92.88 275 PRO A O 1
ATOM 2200 N N . ALA A 1 276 ? 5.999 -8.482 -17.834 1.00 92.69 276 ALA A N 1
ATOM 2201 C CA . ALA A 1 276 ? 5.177 -8.900 -16.697 1.00 92.69 276 ALA A CA 1
ATOM 2202 C C . ALA A 1 276 ? 5.429 -8.039 -15.446 1.00 92.69 276 ALA A C 1
ATOM 2204 O O . ALA A 1 276 ? 4.494 -7.673 -14.728 1.00 92.69 276 ALA A O 1
ATOM 2205 N N . LEU A 1 277 ? 6.685 -7.658 -15.203 1.00 94.38 277 LEU A N 1
ATOM 2206 C CA . LEU A 1 277 ? 7.044 -6.785 -14.084 1.00 94.38 277 LEU A CA 1
ATOM 2207 C C . LEU A 1 277 ? 6.454 -5.380 -14.240 1.00 94.38 277 LEU A C 1
ATOM 2209 O O . LEU A 1 277 ? 5.962 -4.808 -13.271 1.00 94.38 277 LEU A O 1
ATOM 2213 N N . TRP A 1 278 ? 6.421 -4.842 -15.459 1.00 91.88 278 TRP A N 1
ATOM 2214 C CA . TRP A 1 278 ? 5.765 -3.566 -15.733 1.00 91.88 278 TRP A CA 1
ATOM 2215 C C . TRP A 1 278 ? 4.259 -3.621 -15.476 1.00 91.88 278 TRP A C 1
ATOM 2217 O O . TRP A 1 278 ? 3.738 -2.723 -14.822 1.00 91.88 278 TRP A O 1
ATOM 2227 N N . GLN A 1 279 ? 3.578 -4.691 -15.900 1.00 91.50 279 GLN A N 1
ATOM 2228 C CA . GLN A 1 279 ? 2.156 -4.886 -15.587 1.00 91.50 279 GLN A CA 1
ATOM 2229 C C . GLN A 1 279 ? 1.917 -4.966 -14.076 1.00 91.50 279 GLN A C 1
ATOM 2231 O O . GLN A 1 279 ? 0.971 -4.378 -13.558 1.00 91.50 279 GLN A O 1
ATOM 2236 N N . THR A 1 280 ? 2.803 -5.650 -13.350 1.00 93.56 280 THR A N 1
ATOM 2237 C CA . THR A 1 280 ? 2.740 -5.731 -11.885 1.00 93.56 280 THR A CA 1
ATOM 2238 C C . THR A 1 280 ? 2.915 -4.351 -11.249 1.00 93.56 280 THR A C 1
ATOM 2240 O O . THR A 1 280 ? 2.143 -3.965 -10.374 1.00 93.56 280 THR A O 1
ATOM 2243 N N . LEU A 1 281 ? 3.911 -3.584 -11.695 1.00 92.12 281 LEU A N 1
ATOM 2244 C CA . LEU A 1 281 ? 4.182 -2.236 -11.201 1.00 92.12 281 LEU A CA 1
ATOM 2245 C C . LEU A 1 281 ? 3.013 -1.275 -11.474 1.00 92.12 281 LEU A C 1
ATOM 2247 O O . LEU A 1 281 ? 2.679 -0.447 -10.624 1.00 92.12 281 LEU A O 1
ATOM 2251 N N . GLU A 1 282 ? 2.369 -1.407 -12.633 1.00 89.69 282 GLU A N 1
ATOM 2252 C CA . GLU A 1 282 ? 1.157 -0.666 -12.999 1.00 89.69 282 GLU A CA 1
ATOM 2253 C C . GLU A 1 282 ? -0.051 -1.085 -12.144 1.00 89.69 282 GLU A C 1
ATOM 2255 O O . GLU A 1 282 ? -0.825 -0.226 -11.725 1.00 89.69 282 GLU A O 1
ATOM 2260 N N . ALA A 1 283 ? -0.180 -2.375 -11.815 1.00 91.31 283 ALA A N 1
ATOM 2261 C CA . ALA A 1 283 ? -1.256 -2.903 -10.975 1.00 91.31 283 ALA A CA 1
ATOM 2262 C C . ALA A 1 283 ? -1.127 -2.532 -9.487 1.00 91.31 283 ALA A C 1
ATOM 2264 O O . ALA A 1 283 ? -2.104 -2.637 -8.743 1.00 91.31 283 ALA A O 1
ATOM 2265 N N . LEU A 1 284 ? 0.060 -2.128 -9.026 1.00 92.44 284 LEU A N 1
ATOM 2266 C CA . LEU A 1 284 ? 0.253 -1.610 -7.673 1.00 92.44 284 LEU A CA 1
ATOM 2267 C C . LEU A 1 284 ? -0.245 -0.168 -7.556 1.00 92.44 284 LEU A C 1
ATOM 2269 O O . LEU A 1 284 ? -0.057 0.657 -8.453 1.00 92.44 284 LEU A O 1
ATOM 2273 N N . THR A 1 285 ? -0.800 0.158 -6.389 1.00 89.44 285 THR A N 1
ATOM 2274 C CA . THR A 1 285 ? -1.283 1.508 -6.079 1.00 89.44 285 THR A CA 1
ATOM 2275 C C . THR A 1 285 ? -0.207 2.589 -6.269 1.00 89.44 285 THR A C 1
ATOM 2277 O O . THR A 1 285 ? 0.973 2.390 -5.964 1.00 89.44 285 THR A O 1
ATOM 2280 N N . GLY A 1 286 ? -0.637 3.760 -6.739 1.00 85.19 286 GLY A N 1
ATOM 2281 C CA . GLY A 1 286 ? 0.191 4.947 -6.963 1.00 85.19 286 GLY A CA 1
ATOM 2282 C C . GLY A 1 286 ? 0.278 5.363 -8.431 1.00 85.19 286 GLY A C 1
ATOM 2283 O O . GLY A 1 286 ? -0.277 4.708 -9.311 1.00 85.19 286 GLY A O 1
ATOM 2284 N N . LEU A 1 287 ? 1.009 6.442 -8.696 1.00 81.19 287 LEU A N 1
ATOM 2285 C CA . LEU A 1 287 ? 1.154 7.055 -10.014 1.00 81.19 287 LEU A CA 1
ATOM 2286 C C . LEU A 1 287 ? 1.944 6.193 -10.997 1.00 81.19 287 LEU A C 1
ATOM 2288 O O . LEU A 1 287 ? 3.039 5.728 -10.692 1.00 81.19 287 LEU A O 1
ATOM 2292 N N . ASN A 1 288 ? 1.424 6.023 -12.209 1.00 79.50 288 ASN A N 1
ATOM 2293 C CA . ASN A 1 288 ? 2.139 5.299 -13.252 1.00 79.50 288 ASN A CA 1
ATOM 2294 C C . ASN A 1 288 ? 3.282 6.135 -13.836 1.00 79.50 288 ASN A C 1
ATOM 2296 O O . ASN A 1 288 ? 3.113 7.284 -14.236 1.00 79.50 288 ASN A O 1
ATOM 2300 N N . ILE A 1 289 ? 4.448 5.498 -13.916 1.00 74.81 289 ILE A N 1
ATOM 2301 C CA . ILE A 1 289 ? 5.708 6.058 -14.417 1.00 74.81 289 ILE A CA 1
ATOM 2302 C C . ILE A 1 289 ? 5.634 6.416 -15.908 1.00 74.81 289 ILE A C 1
ATOM 2304 O O . ILE A 1 289 ? 6.156 7.439 -16.343 1.00 74.81 289 ILE A O 1
ATOM 2308 N N . ARG A 1 290 ? 4.982 5.571 -16.709 1.00 62.91 290 ARG A N 1
ATOM 2309 C CA . ARG A 1 290 ? 5.039 5.646 -18.177 1.00 62.91 290 ARG A CA 1
ATOM 2310 C C . ARG A 1 290 ? 4.231 6.792 -18.779 1.00 62.91 290 ARG A C 1
ATOM 2312 O O . ARG A 1 290 ? 4.524 7.225 -19.888 1.00 62.91 290 ARG A O 1
ATOM 2319 N N . GLU A 1 291 ? 3.230 7.292 -18.064 1.00 56.69 291 GLU A N 1
ATOM 2320 C CA . GLU A 1 291 ? 2.251 8.222 -18.631 1.00 56.69 291 GLU A CA 1
ATOM 2321 C C . GLU A 1 291 ? 2.608 9.704 -18.416 1.00 56.69 291 GLU A C 1
ATOM 2323 O O . GLU A 1 291 ? 1.884 10.570 -18.909 1.00 56.69 291 GLU A O 1
ATOM 2328 N N . ARG A 1 292 ? 3.695 10.058 -17.700 1.00 60.91 292 ARG A N 1
ATOM 2329 C CA . ARG A 1 292 ? 3.874 11.449 -17.228 1.00 60.91 292 ARG A CA 1
ATOM 2330 C C . ARG A 1 292 ? 5.295 12.001 -17.369 1.00 60.91 292 ARG A C 1
ATOM 2332 O O . ARG A 1 292 ? 6.255 11.463 -16.842 1.00 60.91 292 ARG A O 1
ATOM 2339 N N . ARG A 1 293 ? 5.401 13.161 -18.036 1.00 54.94 293 ARG A N 1
ATOM 2340 C CA . ARG A 1 293 ? 6.641 13.955 -18.208 1.00 54.94 293 ARG A CA 1
ATOM 2341 C C . ARG A 1 293 ? 6.803 15.094 -17.186 1.00 54.94 293 ARG A C 1
ATOM 2343 O O . ARG A 1 293 ? 7.693 15.926 -17.343 1.00 54.94 293 ARG A O 1
ATOM 2350 N N . ARG A 1 294 ? 5.918 15.204 -16.189 1.00 69.00 294 ARG A N 1
ATOM 2351 C CA . ARG A 1 294 ? 5.955 16.301 -15.204 1.00 69.00 294 ARG A CA 1
ATOM 2352 C C . ARG A 1 294 ? 6.898 15.957 -14.050 1.00 69.00 294 ARG A C 1
ATOM 2354 O O . ARG A 1 294 ? 6.886 14.831 -13.558 1.00 69.00 294 ARG A O 1
ATOM 2361 N N . ARG A 1 295 ? 7.693 16.937 -13.609 1.00 71.75 295 ARG A N 1
ATOM 2362 C CA . ARG A 1 295 ? 8.488 16.834 -12.379 1.00 71.75 295 ARG A CA 1
ATOM 2363 C C . ARG A 1 295 ? 7.544 16.979 -11.188 1.00 71.75 295 ARG A C 1
ATOM 2365 O O . ARG A 1 295 ? 6.760 17.925 -11.168 1.00 71.75 295 ARG A O 1
ATOM 2372 N N . PHE A 1 296 ? 7.590 16.040 -10.250 1.00 74.94 296 PHE A N 1
ATOM 2373 C CA . PHE A 1 296 ? 6.777 16.099 -9.041 1.00 74.94 296 PHE A CA 1
ATOM 2374 C C . PHE A 1 296 ? 7.634 16.623 -7.899 1.00 74.94 296 PHE A C 1
ATOM 2376 O O . PHE A 1 296 ? 8.859 16.502 -7.917 1.00 74.94 296 PHE A O 1
ATOM 2383 N N . ASP A 1 297 ? 6.983 17.224 -6.911 1.00 73.62 297 ASP A N 1
ATOM 2384 C CA . ASP A 1 297 ? 7.668 17.577 -5.682 1.00 73.62 297 ASP A CA 1
ATOM 2385 C C . ASP A 1 297 ? 7.888 16.306 -4.850 1.00 73.62 297 ASP A C 1
ATOM 2387 O O . ASP A 1 297 ? 6.971 15.778 -4.206 1.00 73.62 297 ASP A O 1
ATOM 2391 N N . CYS A 1 298 ? 9.114 15.802 -4.921 1.00 75.38 298 CYS A N 1
ATOM 2392 C CA . CYS A 1 298 ? 9.634 14.706 -4.122 1.00 75.38 298 CYS A CA 1
ATOM 2393 C C . CYS A 1 298 ? 10.522 15.280 -3.012 1.00 75.38 298 CYS A C 1
ATOM 2395 O O . CYS A 1 298 ? 11.716 15.003 -2.948 1.00 75.38 298 CYS A O 1
ATOM 2397 N N . ASP A 1 299 ? 9.933 16.127 -2.161 1.00 66.31 299 ASP A N 1
ATOM 2398 C CA . ASP A 1 299 ? 10.536 16.661 -0.938 1.00 66.31 299 ASP A CA 1
ATOM 2399 C C . ASP A 1 299 ? 11.459 15.650 -0.221 1.00 66.31 299 ASP A C 1
ATOM 2401 O O . ASP A 1 299 ? 11.207 14.439 -0.188 1.00 66.31 299 ASP A O 1
ATOM 2405 N N . GLY A 1 300 ? 12.488 16.158 0.472 1.00 54.03 300 GLY A N 1
ATOM 2406 C CA . GLY A 1 300 ? 13.594 15.391 1.080 1.00 54.03 300 GLY A CA 1
ATOM 2407 C C . GLY A 1 300 ? 13.233 14.312 2.119 1.00 54.03 300 GLY A C 1
ATOM 2408 O O . GLY A 1 300 ? 14.119 13.664 2.679 1.00 54.03 300 GLY A O 1
ATOM 2409 N N . VAL A 1 301 ? 11.949 14.076 2.383 1.00 53.78 301 VAL A N 1
ATOM 2410 C CA . VAL A 1 301 ? 11.467 12.909 3.127 1.00 53.78 301 VAL A CA 1
ATOM 2411 C C . VAL A 1 301 ? 11.689 11.609 2.338 1.00 53.78 301 VAL A C 1
ATOM 2413 O O . VAL A 1 301 ? 11.977 10.577 2.950 1.00 53.78 301 VAL A O 1
ATOM 2416 N N . TRP A 1 302 ? 11.652 11.675 1.002 1.00 55.00 302 TRP A N 1
ATOM 2417 C CA . TRP A 1 302 ? 12.020 10.574 0.101 1.00 55.00 302 TRP A CA 1
ATOM 2418 C C . TRP A 1 302 ? 13.527 10.333 0.029 1.00 55.00 302 TRP A C 1
ATOM 2420 O O . TRP A 1 302 ? 13.953 9.185 -0.013 1.00 55.00 302 TRP A O 1
ATOM 2430 N N . ALA A 1 303 ? 14.351 11.371 0.192 1.00 45.56 303 ALA A N 1
ATOM 2431 C CA . ALA A 1 303 ? 15.811 11.228 0.243 1.00 45.56 303 ALA A CA 1
ATOM 2432 C C . ALA A 1 303 ? 16.311 10.359 1.423 1.00 45.56 303 ALA A C 1
ATOM 2434 O O . ALA A 1 303 ? 17.447 9.880 1.421 1.00 45.56 303 ALA A O 1
ATOM 2435 N N . ARG A 1 304 ? 15.474 10.140 2.453 1.00 43.62 304 ARG A N 1
ATOM 2436 C CA . ARG A 1 304 ? 15.750 9.202 3.561 1.00 43.62 304 ARG A CA 1
ATOM 2437 C C . ARG A 1 304 ? 15.280 7.775 3.284 1.00 43.62 304 ARG A C 1
ATOM 2439 O O . ARG A 1 304 ? 15.606 6.879 4.063 1.00 43.62 304 ARG A O 1
ATOM 2446 N N . PHE A 1 305 ? 14.538 7.555 2.204 1.00 49.81 305 PHE A N 1
ATOM 2447 C CA . PHE A 1 305 ? 14.205 6.237 1.684 1.00 49.81 305 PHE A CA 1
ATOM 2448 C C . PHE A 1 305 ? 15.471 5.667 1.034 1.00 49.81 305 PHE A C 1
ATOM 2450 O O . PHE A 1 305 ? 15.659 5.709 -0.174 1.00 49.81 305 PHE A O 1
ATOM 2457 N N . ARG A 1 306 ? 16.403 5.191 1.864 1.00 44.44 306 ARG A N 1
ATOM 2458 C CA . ARG A 1 306 ? 17.513 4.363 1.399 1.00 44.44 306 ARG A CA 1
ATOM 2459 C C . ARG A 1 306 ? 17.003 2.926 1.339 1.00 44.44 306 ARG A C 1
ATOM 2461 O O . ARG A 1 306 ? 16.913 2.308 2.402 1.00 44.44 306 ARG A O 1
ATOM 2468 N N . PRO A 1 307 ? 16.642 2.379 0.164 1.00 40.94 307 PRO A N 1
ATOM 2469 C CA . PRO A 1 307 ? 16.644 0.934 0.031 1.00 40.94 307 PRO A CA 1
ATOM 2470 C C . PRO A 1 307 ? 18.074 0.494 0.354 1.00 40.94 307 PRO A C 1
ATOM 2472 O O . PRO A 1 307 ? 19.038 1.088 -0.132 1.00 40.94 307 PRO A O 1
ATOM 2475 N N . TYR A 1 308 ? 18.196 -0.415 1.315 1.00 37.66 308 TYR A N 1
ATOM 2476 C CA . TYR A 1 308 ? 19.475 -0.895 1.814 1.00 37.66 308 TYR A CA 1
ATOM 2477 C C . TYR A 1 308 ? 20.361 -1.335 0.637 1.00 37.66 308 TYR A C 1
ATOM 2479 O O . TYR A 1 308 ? 19.942 -2.171 -0.157 1.00 37.66 308 TYR A O 1
ATOM 2487 N N . TYR A 1 309 ? 21.555 -0.747 0.545 1.00 32.91 309 TYR A N 1
ATOM 2488 C CA . TYR A 1 309 ? 22.713 -1.333 -0.132 1.00 32.91 309 TYR A CA 1
ATOM 2489 C C . TYR A 1 309 ? 23.614 -1.950 0.936 1.00 32.91 309 TYR A C 1
ATOM 2491 O O . TYR A 1 309 ? 23.736 -1.319 2.018 1.00 32.91 309 TYR A O 1
#

Secondary structure (DSSP, 8-state):
-------PPP---PPEEEEE-TTS-EEEESSPPTTS-EEEE------S----S-HHHHHHHHHHHHS----------PPPHHHHHHHHHTTS-TTTT-SS-SS-HHHHHHHHHHHSS-HHHHHHHHHHHHHHHHHTT-GGGSS-HHHHHHTS-TT-SGGGBTPPPS-TTTS-HHHHHHHHHHSS-TTTSS-HHHHHHHHSS-HHHHHHHHHHHHHHHHHTT-S-TTSGGGTGGGS---HHHHHHH-EE-TTSSEE---HHHHHTT--S--GGGHHHHHHHHHHBSS--STT--PPP---TTGGG-----